Protein AF-0000000087526460 (afdb_homodimer)

Organism: NCBI:txid1859131

Nearest PDB structures (foldseek):
  5ecy-assembly1_E  TM=9.249E-01  e=1.268E-11  Shigella flexneri
  3tnd-assembly1_G  TM=9.232E-01  e=6.099E-11  Shigella flexneri
  5ecw-assembly1_A  TM=9.048E-01  e=3.996E-11  Shigella flexneri
  5ecw-assembly1_B  TM=9.073E-01  e=2.168E-10  Shigella flexneri
  6sd6-assembly1_C  TM=9.026E-01  e=2.168E-10  Shigella sonnei

Radius of gyration: 19.22 Å; Cα contacts (8 Å, |Δi|>4): 468; chains: 2; bounding box: 40×54×45 Å

Sequence (272 aa):
MTAYRYLLDTNILSDLIKNPTGLVAQKIASSDVEQACCTSLIVACELRYGTCKKGSSVLTSRVEQLLYTLPVLALEKNVAQEYGEIRTALERIGQPIGGNDLLIAAHARALRLTVVTANVREFLRVPGLAVENWLEMTAYRYLLDTNILSDLIKNPTGLVAQKIASSDVEQACCTSLIVACELRYGTCKKGSSVLTSRVEQLLYTLPVLALEKNVAQEYGEIRTALERIGQPIGGNDLLIAAHARALRLTVVTANVREFLRVPGLAVENWLE

InterPro domains:
  IPR002716 PIN domain [PF01850] (6-127)
  IPR029060 PIN-like domain superfamily [SSF88723] (4-136)
  IPR050556 Type II toxin-antitoxin system RNase [PTHR33653] (5-134)

pLDDT: mean 96.49, std 6.5, range [40.72, 98.94]

Structure (mmCIF, N/CA/C/O backbone):
data_AF-0000000087526460-model_v1
#
loop_
_entity.id
_entity.type
_entity.pdbx_description
1 polymer 'tRNA(fMet)-specific endonuclease VapC'
#
loop_
_atom_site.group_PDB
_atom_site.id
_atom_site.type_symbol
_atom_site.label_atom_id
_atom_site.label_alt_id
_atom_site.label_comp_id
_atom_site.label_asym_id
_atom_site.label_entity_id
_atom_site.label_seq_id
_atom_site.pdbx_PDB_ins_code
_atom_site.Cartn_x
_atom_site.Cartn_y
_atom_site.Cartn_z
_atom_site.occupancy
_atom_site.B_iso_or_equiv
_atom_site.auth_seq_id
_atom_site.auth_comp_id
_atom_site.auth_asym_id
_atom_site.auth_atom_id
_atom_site.pdbx_PDB_model_num
ATOM 1 N N . MET A 1 1 ? -3.014 0.934 26.906 1 40.72 1 MET A N 1
ATOM 2 C CA . MET A 1 1 ? -2.463 0.77 25.562 1 40.72 1 MET A CA 1
ATOM 3 C C . MET A 1 1 ? -3.248 1.594 24.547 1 40.72 1 MET A C 1
ATOM 5 O O . MET A 1 1 ? -4.461 1.43 24.422 1 40.72 1 MET A O 1
ATOM 9 N N . THR A 1 2 ? -2.906 2.861 24.438 1 56.56 2 THR A N 1
ATOM 10 C CA . THR A 1 2 ? -3.719 3.891 23.797 1 56.56 2 THR A CA 1
ATOM 11 C C . THR A 1 2 ? -4.148 3.453 22.391 1 56.56 2 THR A C 1
ATOM 13 O O . THR A 1 2 ? -3.342 2.914 21.641 1 56.56 2 THR A O 1
ATOM 16 N N . ALA A 1 3 ? -5.488 3.164 22.328 1 86.31 3 ALA A N 1
ATOM 17 C CA . ALA A 1 3 ? -6.18 2.703 21.125 1 86.31 3 ALA A CA 1
ATOM 18 C C . ALA A 1 3 ? -6.363 3.844 20.125 1 86.31 3 ALA A C 1
ATOM 20 O O . ALA A 1 3 ? -6.809 4.934 20.484 1 86.31 3 ALA A O 1
ATOM 21 N N . TYR A 1 4 ? -5.648 3.861 18.953 1 96.94 4 TYR A N 1
ATOM 22 C CA . TYR A 1 4 ? -5.844 4.852 17.891 1 96.94 4 TYR A CA 1
ATOM 23 C C . TYR A 1 4 ? -7.309 4.918 17.484 1 96.94 4 TYR A C 1
ATOM 25 O O . TYR A 1 4 ? -8 3.9 17.453 1 96.94 4 TYR A O 1
ATOM 33 N N . ARG A 1 5 ? -7.672 6.188 17.266 1 98.19 5 ARG A N 1
ATOM 34 C CA . ARG A 1 5 ? -9.047 6.387 16.828 1 98.19 5 ARG A CA 1
ATOM 35 C C . ARG A 1 5 ? -9.094 7.074 15.469 1 98.19 5 ARG A C 1
ATOM 37 O O . ARG A 1 5 ? -10.062 6.914 14.719 1 98.19 5 ARG A O 1
ATOM 44 N N . TYR A 1 6 ? -8.016 7.84 15.125 1 98.62 6 TYR A N 1
ATOM 45 C CA . TYR A 1 6 ? -8.023 8.688 13.945 1 98.62 6 TYR A CA 1
ATOM 46 C C . TYR A 1 6 ? -6.82 8.391 13.055 1 98.62 6 TYR A C 1
ATOM 48 O O . TYR A 1 6 ? -5.68 8.391 13.523 1 98.62 6 TYR A O 1
ATOM 56 N N . LEU A 1 7 ? -7.129 8.125 11.836 1 98.81 7 LEU A N 1
ATOM 57 C CA . LEU A 1 7 ? -6.098 8.016 10.805 1 98.81 7 LEU A CA 1
ATOM 58 C C . LEU A 1 7 ? -6.043 9.281 9.953 1 98.81 7 LEU A C 1
ATOM 60 O O . LEU A 1 7 ? -6.973 9.562 9.195 1 98.81 7 LEU A O 1
ATOM 64 N N . LEU A 1 8 ? -4.965 10.023 10.102 1 98.88 8 LEU A N 1
ATOM 65 C CA . LEU A 1 8 ? -4.859 11.328 9.445 1 98.88 8 LEU A CA 1
ATOM 66 C C . LEU A 1 8 ? -4.34 11.18 8.023 1 98.88 8 LEU A C 1
ATOM 68 O O . LEU A 1 8 ? -3.273 10.594 7.801 1 98.88 8 LEU A O 1
ATOM 72 N N . ASP A 1 9 ? -5.055 11.688 7.074 1 98.81 9 ASP A N 1
ATOM 73 C CA . ASP A 1 9 ? -4.766 11.586 5.645 1 98.81 9 ASP A CA 1
ATOM 74 C C . ASP A 1 9 ? -3.744 12.641 5.219 1 98.81 9 ASP A C 1
ATOM 76 O O . ASP A 1 9 ? -3.377 13.516 6.008 1 98.81 9 ASP A O 1
ATOM 80 N N . THR A 1 10 ? -3.355 12.539 4.012 1 98.69 10 THR A N 1
ATOM 81 C CA . THR A 1 10 ? -2.252 13.344 3.494 1 98.69 10 THR A CA 1
ATOM 82 C C . THR A 1 10 ? -2.594 14.828 3.539 1 98.69 10 THR A C 1
ATOM 84 O O . THR A 1 10 ? -1.786 15.641 3.994 1 98.69 10 THR A O 1
ATOM 87 N N . ASN A 1 11 ? -3.75 15.203 3.115 1 98.25 11 ASN A N 1
ATOM 88 C CA . ASN A 1 11 ? -4.105 16.609 3.076 1 98.25 11 ASN A CA 1
ATOM 89 C C . ASN A 1 11 ? -4.18 17.219 4.48 1 98.25 11 ASN A C 1
ATOM 91 O O . ASN A 1 11 ? -3.895 18.391 4.672 1 98.25 11 ASN A O 1
ATOM 95 N N . ILE A 1 12 ? -4.547 16.469 5.477 1 98.75 12 ILE A N 1
ATOM 96 C CA . ILE A 1 12 ? -4.613 16.922 6.859 1 98.75 12 ILE A CA 1
ATOM 97 C C . ILE A 1 12 ? -3.201 17.156 7.395 1 98.75 12 ILE A C 1
ATOM 99 O O . ILE A 1 12 ? -2.92 18.188 7.992 1 98.75 12 ILE A O 1
ATOM 103 N N . LEU A 1 13 ? -2.334 16.219 7.129 1 98.69 13 LEU A N 1
ATOM 104 C CA . LEU A 1 13 ? -0.962 16.344 7.605 1 98.69 13 LEU A CA 1
ATOM 105 C C . LEU A 1 13 ? -0.232 17.469 6.859 1 98.69 13 LEU A C 1
ATOM 107 O O . LEU A 1 13 ? 0.607 18.156 7.438 1 98.69 13 LEU A O 1
ATOM 111 N N . SER A 1 14 ? -0.538 17.578 5.57 1 98.19 14 SER A N 1
ATOM 112 C CA . SER A 1 14 ? 0.017 18.688 4.809 1 98.19 14 SER A CA 1
ATOM 113 C C . SER A 1 14 ? -0.402 20.031 5.402 1 98.19 14 SER A C 1
ATOM 115 O O . SER A 1 14 ? 0.415 20.953 5.52 1 98.19 14 SER A O 1
ATOM 117 N N . ASP A 1 15 ? -1.64 20.172 5.773 1 98.19 15 ASP A N 1
ATOM 118 C CA . ASP A 1 15 ? -2.111 21.391 6.418 1 98.19 15 ASP A CA 1
ATOM 119 C C . ASP A 1 15 ? -1.407 21.625 7.754 1 98.19 15 ASP A C 1
ATOM 121 O O . ASP A 1 15 ? -1.03 22.75 8.078 1 98.19 15 ASP A O 1
ATOM 125 N N . LEU A 1 16 ? -1.235 20.594 8.539 1 97.88 16 LEU A N 1
ATOM 126 C CA . LEU A 1 16 ? -0.58 20.672 9.844 1 97.88 16 LEU A CA 1
ATOM 127 C C . LEU A 1 16 ? 0.838 21.219 9.695 1 97.88 16 LEU A C 1
ATOM 129 O O . LEU A 1 16 ? 1.272 22.047 10.5 1 97.88 16 LEU A O 1
ATOM 133 N N . ILE A 1 17 ? 1.523 20.797 8.641 1 97.31 17 ILE A N 1
ATOM 134 C CA . ILE A 1 17 ? 2.895 21.219 8.391 1 97.31 17 ILE A CA 1
ATOM 135 C C . ILE A 1 17 ? 2.906 22.703 7.992 1 97.31 17 ILE A C 1
ATOM 137 O O . ILE A 1 17 ? 3.732 23.469 8.477 1 97.31 17 ILE A O 1
ATOM 141 N N . LYS A 1 18 ? 1.991 23.078 7.148 1 96.38 18 LYS A N 1
ATOM 142 C CA . LYS A 1 18 ? 1.933 24.438 6.625 1 96.38 18 LYS A CA 1
ATOM 143 C C . LYS A 1 18 ? 1.407 25.406 7.676 1 96.38 18 LYS A C 1
ATOM 145 O O . LYS A 1 18 ? 1.786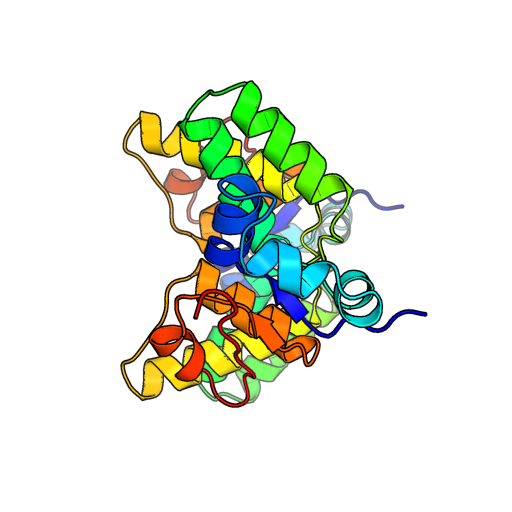 26.578 7.684 1 96.38 18 LYS A O 1
ATOM 150 N N . ASN A 1 19 ? 0.524 24.922 8.508 1 96.69 19 ASN A N 1
ATOM 151 C CA . ASN A 1 19 ? -0.139 25.734 9.523 1 96.69 19 ASN A CA 1
ATOM 152 C C . ASN A 1 19 ? -0.026 25.094 10.906 1 96.69 19 ASN A C 1
ATOM 154 O O . ASN A 1 19 ? -1.022 24.625 11.469 1 96.69 19 ASN A O 1
ATOM 158 N N . PRO A 1 20 ? 1.101 25.188 11.539 1 95.31 20 PRO A N 1
ATOM 159 C CA . PRO A 1 20 ? 1.38 24.438 12.766 1 95.31 20 PRO A CA 1
ATOM 160 C C . PRO A 1 20 ? 0.542 24.922 13.945 1 95.31 20 PRO A C 1
ATOM 162 O O . PRO A 1 20 ? 0.519 24.281 15 1 95.31 20 PRO A O 1
ATOM 165 N N . THR A 1 21 ? -0.232 26.047 13.828 1 95.31 21 THR A N 1
ATOM 166 C CA . THR A 1 21 ? -1.123 26.516 14.883 1 95.31 21 THR A CA 1
ATOM 167 C C . THR A 1 21 ? -2.559 26.625 14.375 1 95.31 21 THR A C 1
ATOM 169 O O . THR A 1 21 ? -3.406 27.25 15.008 1 95.31 21 THR A O 1
ATOM 172 N N . GLY A 1 22 ? -2.756 26.031 13.227 1 96 22 GLY A N 1
ATOM 173 C CA . GLY A 1 22 ? -4.059 26.109 12.586 1 96 22 GLY A CA 1
ATOM 174 C C . GLY A 1 22 ? -5.086 25.172 13.195 1 96 22 GLY A C 1
ATOM 175 O O . GLY A 1 22 ? -4.906 24.688 14.32 1 96 22 GLY A O 1
ATOM 176 N N . LEU A 1 23 ? -6.18 24.922 12.516 1 96.25 23 LEU A N 1
ATOM 177 C CA . LEU A 1 23 ? -7.336 24.188 13.008 1 96.25 23 LEU A CA 1
ATOM 178 C C . LEU A 1 23 ? -6.953 22.766 13.375 1 96.25 23 LEU A C 1
ATOM 180 O O . LEU A 1 23 ? -7.344 22.266 14.438 1 96.25 23 LEU A O 1
ATOM 184 N N . VAL A 1 24 ? -6.215 22.109 12.477 1 97.5 24 VAL A N 1
ATOM 185 C CA . VAL A 1 24 ? -5.809 20.719 12.727 1 97.5 24 VAL A CA 1
ATOM 186 C C . VAL A 1 24 ? -4.965 20.656 14 1 97.5 24 VAL A C 1
ATOM 188 O O . VAL A 1 24 ? -5.172 19.781 14.844 1 97.5 24 VAL A O 1
ATOM 191 N N . ALA A 1 25 ? -4.012 21.594 14.078 1 96 25 ALA A N 1
ATOM 192 C CA . ALA A 1 25 ? -3.148 21.641 15.258 1 96 25 ALA A CA 1
ATOM 193 C C . ALA A 1 25 ? -3.967 21.828 16.531 1 96 25 ALA A C 1
ATOM 195 O O . ALA A 1 25 ? -3.699 21.203 17.547 1 96 25 ALA A O 1
ATOM 196 N N . GLN A 1 26 ? -4.922 22.656 16.469 1 95.38 26 GLN A N 1
ATOM 197 C CA . GLN A 1 26 ? -5.785 22.922 17.625 1 95.38 26 GLN A CA 1
ATOM 198 C C . GLN A 1 26 ? -6.594 21.703 18 1 95.38 26 GLN A C 1
ATOM 200 O O . GLN A 1 26 ? -6.773 21.406 19.188 1 95.38 26 GLN A O 1
ATOM 205 N N . LYS A 1 27 ? -7.07 20.984 17 1 95.56 27 LYS A N 1
ATOM 206 C CA . LYS A 1 27 ? -7.824 19.766 17.25 1 95.56 27 LYS A CA 1
ATOM 207 C C . LYS A 1 27 ? -6.953 18.703 17.922 1 95.56 27 LYS A C 1
ATOM 209 O O . LYS A 1 27 ? -7.383 18.062 18.891 1 95.56 27 LYS A O 1
ATOM 214 N N . ILE A 1 28 ? -5.777 18.547 17.516 1 95.12 28 ILE A N 1
ATOM 215 C CA . ILE A 1 28 ? -4.859 17.531 18 1 95.12 28 ILE A CA 1
ATOM 216 C C . ILE A 1 28 ? -4.398 17.891 19.406 1 95.12 28 ILE A C 1
ATOM 218 O O . ILE A 1 28 ? -4.152 17 20.234 1 95.12 28 ILE A O 1
ATOM 222 N N . ALA A 1 29 ? -4.336 19.203 19.703 1 90.31 29 ALA A N 1
ATOM 223 C CA . ALA A 1 29 ? -3.779 19.703 20.969 1 90.31 29 ALA A CA 1
ATOM 224 C C . ALA A 1 29 ? -4.602 19.234 22.156 1 90.31 29 ALA A C 1
ATOM 226 O O . ALA A 1 29 ? -4.117 19.219 23.297 1 90.31 29 ALA A O 1
ATOM 227 N N . SER A 1 30 ? -5.758 18.797 21.797 1 86.69 30 SER A N 1
ATOM 228 C CA . SER A 1 30 ? -6.484 18.203 22.922 1 86.69 30 SER A CA 1
ATOM 229 C C . SER A 1 30 ? -5.883 16.859 23.312 1 86.69 30 SER A C 1
ATOM 231 O O . SER A 1 30 ? -5.566 16.047 22.453 1 86.69 30 SER A O 1
ATOM 233 N N . SER A 1 31 ? -5.633 16.688 24.531 1 77.25 31 SER A N 1
ATOM 234 C CA . SER A 1 31 ? -4.844 15.578 25.047 1 77.25 31 SER A CA 1
ATOM 235 C C . SER A 1 31 ? -5.395 14.242 24.562 1 77.25 31 SER A C 1
ATOM 237 O O . SER A 1 31 ? -4.641 13.375 24.125 1 77.25 31 SER A O 1
ATOM 239 N N . ASP A 1 32 ? -6.617 14.07 24.625 1 87.62 32 ASP A N 1
ATOM 240 C CA . ASP A 1 32 ? -7.184 12.766 24.297 1 87.62 32 ASP A CA 1
ATOM 241 C C . ASP A 1 32 ? -7.125 12.516 22.797 1 87.62 32 ASP A C 1
ATOM 243 O O . ASP A 1 32 ? -7.004 11.367 22.359 1 87.62 32 ASP A O 1
ATOM 247 N N . VAL A 1 33 ? -7.02 13.602 22.062 1 92.5 33 VAL A N 1
ATOM 248 C CA . VAL A 1 33 ? -7.039 13.453 20.609 1 92.5 33 VAL A CA 1
ATOM 249 C C . VAL A 1 33 ? -5.629 13.148 20.094 1 92.5 33 VAL A C 1
ATOM 251 O O . VAL A 1 33 ? -5.445 12.273 19.25 1 92.5 33 VAL A O 1
ATOM 2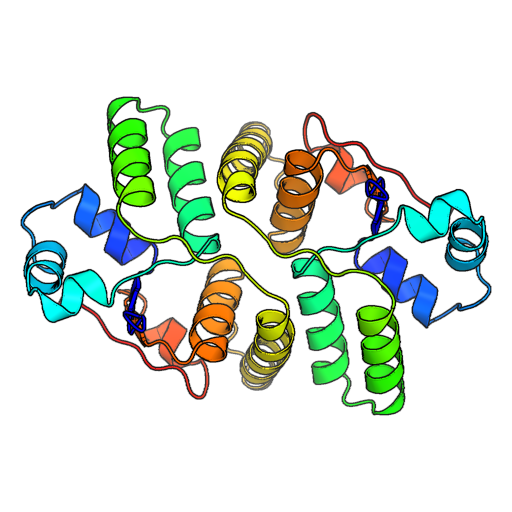54 N N . GLU A 1 34 ? -4.707 13.812 20.656 1 91.44 34 GLU A N 1
ATOM 255 C CA . GLU A 1 34 ? -3.32 13.633 20.25 1 91.44 34 GLU A CA 1
ATOM 256 C C . GLU A 1 34 ? -2.891 12.18 20.375 1 91.44 34 GLU A C 1
ATOM 258 O O . GLU A 1 34 ? -2.273 11.625 19.453 1 91.44 34 GLU A O 1
ATOM 263 N N . GLN A 1 35 ? -3.266 11.594 21.438 1 94.19 35 GLN A N 1
ATOM 264 C CA . GLN A 1 35 ? -2.842 10.227 21.734 1 94.19 35 GLN A CA 1
ATOM 265 C C . GLN A 1 35 ? -3.617 9.227 20.891 1 94.19 35 GLN A C 1
ATOM 267 O O . GLN A 1 35 ? -3.229 8.055 20.781 1 94.19 35 GLN A O 1
ATOM 272 N N . ALA A 1 36 ? -4.668 9.68 20.297 1 97.19 36 ALA A N 1
ATOM 273 C CA . ALA A 1 36 ? -5.539 8.797 19.531 1 97.19 36 ALA A CA 1
ATOM 274 C C . ALA A 1 36 ? -5.25 8.898 18.031 1 97.19 36 ALA A C 1
ATOM 276 O O . ALA A 1 36 ? -5.887 8.227 17.219 1 97.19 36 ALA A O 1
ATOM 277 N N . CYS A 1 37 ? -4.246 9.727 17.656 1 98.06 37 CYS A N 1
ATOM 278 C CA . CYS A 1 37 ? -3.967 9.984 16.25 1 98.06 37 CYS A CA 1
ATOM 279 C C . CYS A 1 37 ? -2.855 9.078 15.734 1 98.06 37 CYS A C 1
ATOM 281 O O . CYS A 1 37 ? -1.885 8.812 16.453 1 98.06 37 CYS A O 1
ATOM 283 N N . CYS A 1 38 ? -3.02 8.625 14.555 1 98.56 38 CYS A N 1
ATOM 284 C CA . CYS A 1 38 ? -2.008 7.914 13.773 1 98.56 38 CYS A CA 1
ATOM 285 C C . CYS A 1 38 ? -2.137 8.234 12.289 1 98.56 38 CYS A C 1
ATOM 287 O O . CYS A 1 38 ? -2.977 9.047 11.898 1 98.56 38 CYS A O 1
ATOM 289 N N . THR A 1 39 ? -1.233 7.754 11.57 1 98.69 39 THR A N 1
ATOM 290 C CA . THR A 1 39 ? -1.349 7.844 10.125 1 98.69 39 THR A CA 1
ATOM 291 C C . THR A 1 39 ? -0.953 6.523 9.469 1 98.69 39 THR A C 1
ATOM 293 O O . THR A 1 39 ? -0.541 5.582 10.148 1 98.69 39 THR A O 1
ATOM 296 N N . SER A 1 40 ? -1.215 6.473 8.172 1 98.88 40 SER A N 1
ATOM 297 C CA . SER A 1 40 ? -0.97 5.266 7.383 1 98.88 40 SER A CA 1
ATOM 298 C C . SER A 1 40 ? 0.412 5.297 6.742 1 98.88 40 SER A C 1
ATOM 300 O O . SER A 1 40 ? 0.884 6.355 6.32 1 98.88 40 SER A O 1
ATOM 302 N N . LEU A 1 41 ? 1.008 4.168 6.586 1 98.88 41 LEU A N 1
ATOM 303 C CA . LEU A 1 41 ? 2.236 4.07 5.805 1 98.88 41 LEU A CA 1
ATOM 304 C C . LEU A 1 41 ? 2.051 4.68 4.422 1 98.88 41 LEU A C 1
ATOM 306 O O . LEU A 1 41 ? 2.98 5.277 3.871 1 98.88 41 LEU A O 1
ATOM 310 N N . ILE A 1 42 ? 0.872 4.594 3.84 1 98.94 42 ILE A N 1
ATOM 311 C CA . ILE A 1 42 ? 0.587 5.141 2.518 1 98.94 42 ILE A CA 1
ATOM 312 C C . ILE A 1 42 ? 0.704 6.66 2.553 1 98.94 42 ILE A C 1
ATOM 314 O O . ILE A 1 42 ? 1.219 7.273 1.612 1 98.94 42 ILE A O 1
ATOM 318 N N . VAL A 1 43 ? 0.256 7.227 3.617 1 98.88 43 VAL A N 1
ATOM 319 C CA . VAL A 1 43 ? 0.36 8.672 3.775 1 98.88 43 VAL A CA 1
ATOM 320 C C . VAL A 1 43 ? 1.827 9.078 3.908 1 98.88 43 VAL A C 1
ATOM 322 O O . VAL A 1 43 ? 2.266 10.055 3.303 1 98.88 43 VAL A O 1
ATOM 325 N N . ALA A 1 44 ? 2.602 8.32 4.66 1 98.88 44 ALA A N 1
ATOM 326 C CA . ALA A 1 44 ? 4.039 8.57 4.754 1 98.88 44 ALA A CA 1
ATOM 327 C C . ALA A 1 44 ? 4.699 8.5 3.381 1 98.88 44 ALA A C 1
ATOM 329 O O . ALA A 1 44 ? 5.566 9.312 3.061 1 98.88 44 ALA A O 1
ATOM 330 N N . CYS A 1 45 ? 4.305 7.539 2.566 1 98.88 45 CYS A N 1
ATOM 331 C CA . CYS A 1 45 ? 4.797 7.414 1.199 1 98.88 45 CYS A CA 1
ATOM 332 C C . CYS A 1 45 ? 4.543 8.695 0.407 1 98.88 45 CYS A C 1
ATOM 334 O O . CYS A 1 45 ? 5.449 9.211 -0.247 1 98.88 45 CYS A O 1
ATOM 336 N N . GLU A 1 46 ? 3.373 9.188 0.512 1 98.75 46 GLU A N 1
ATOM 337 C CA . GLU A 1 46 ? 2.988 10.383 -0.234 1 98.75 46 GLU A CA 1
ATOM 338 C C . GLU A 1 46 ? 3.785 11.602 0.225 1 98.75 46 GLU A C 1
ATOM 340 O O . GLU A 1 46 ? 4.234 12.398 -0.598 1 98.75 46 GLU A O 1
ATOM 345 N N . LEU A 1 47 ? 3.92 11.758 1.496 1 98.56 47 LEU A N 1
ATOM 346 C CA . LEU A 1 47 ? 4.648 12.898 2.043 1 98.56 47 LEU A CA 1
ATOM 347 C C . LEU A 1 47 ? 6.121 12.844 1.648 1 98.56 47 LEU A C 1
ATOM 349 O O . LEU A 1 47 ? 6.707 13.859 1.275 1 98.56 47 LEU A O 1
ATOM 353 N N . ARG A 1 48 ? 6.707 11.641 1.69 1 97.94 48 ARG A N 1
ATOM 354 C CA . ARG A 1 48 ? 8.109 11.508 1.32 1 97.94 48 ARG A CA 1
ATOM 355 C C . ARG A 1 48 ? 8.305 11.727 -0.176 1 97.94 48 ARG A C 1
ATOM 357 O O . ARG A 1 48 ? 9.297 12.328 -0.596 1 97.94 48 ARG A O 1
ATOM 364 N N . TYR A 1 49 ? 7.398 11.289 -0.949 1 98.5 49 TYR A N 1
ATOM 365 C CA . TYR A 1 49 ? 7.422 11.633 -2.365 1 98.5 49 TYR A CA 1
ATOM 366 C C . TYR A 1 49 ? 7.418 13.148 -2.562 1 98.5 49 TYR A C 1
ATOM 368 O O . TYR A 1 49 ? 8.195 13.68 -3.355 1 98.5 49 TYR A O 1
ATOM 376 N N . GLY A 1 50 ? 6.516 13.828 -1.872 1 97.75 50 GLY A N 1
ATOM 377 C CA . GLY A 1 50 ? 6.445 15.281 -1.963 1 97.75 50 GLY A CA 1
ATOM 378 C C . GLY A 1 50 ? 7.766 15.961 -1.662 1 97.75 50 GLY A C 1
ATOM 379 O O . GLY A 1 50 ? 8.156 16.906 -2.359 1 97.75 50 GLY A O 1
ATOM 380 N N . THR A 1 51 ? 8.406 15.5 -0.63 1 97.56 51 THR A N 1
ATOM 381 C CA . THR A 1 51 ? 9.664 16.125 -0.246 1 97.56 51 THR A CA 1
ATOM 382 C C . THR A 1 51 ? 10.75 15.828 -1.278 1 97.56 51 THR A C 1
ATOM 384 O O . THR A 1 51 ? 11.547 16.703 -1.619 1 97.56 51 THR A O 1
ATOM 387 N N . CYS A 1 52 ? 10.781 14.578 -1.793 1 96.88 52 CYS A N 1
ATOM 388 C CA . CYS A 1 52 ? 11.75 14.219 -2.824 1 96.88 52 CYS A CA 1
ATOM 389 C C . CYS A 1 52 ? 11.562 15.078 -4.07 1 96.88 52 CYS A C 1
ATOM 391 O O . CYS A 1 52 ? 12.539 15.578 -4.641 1 96.88 52 CYS A O 1
ATOM 393 N N . LYS A 1 53 ? 10.367 15.273 -4.41 1 96.31 53 LYS A N 1
ATOM 394 C CA . LYS A 1 53 ? 10.031 16.016 -5.621 1 96.31 53 LYS A CA 1
ATOM 395 C C . LYS A 1 53 ? 10.414 17.484 -5.484 1 96.31 53 LYS A C 1
ATOM 397 O O . LYS A 1 53 ? 10.961 18.078 -6.418 1 96.31 53 LYS A O 1
ATOM 402 N N . LYS A 1 54 ? 10.18 18.078 -4.34 1 96.44 54 LYS A N 1
ATOM 403 C CA . LYS A 1 54 ? 10.422 19.5 -4.105 1 96.44 54 LYS A CA 1
ATOM 404 C C . LYS A 1 54 ? 11.898 19.766 -3.859 1 96.44 54 LYS A C 1
ATOM 406 O O . LYS A 1 54 ? 12.406 20.844 -4.207 1 96.44 54 LYS A O 1
ATOM 411 N N . GLY A 1 55 ? 12.594 18.891 -3.219 1 95.31 55 GLY A N 1
ATOM 412 C CA . GLY A 1 55 ? 14.016 19.047 -2.943 1 95.31 55 GLY A CA 1
ATOM 413 C C . GLY A 1 55 ? 14.312 20.078 -1.875 1 95.31 55 GLY A C 1
ATOM 414 O O . GLY A 1 55 ? 15.398 20.656 -1.844 1 95.31 55 GLY A O 1
ATOM 415 N N . SER A 1 56 ? 13.336 20.391 -1.025 1 95.81 56 SER A N 1
ATOM 416 C CA . SER A 1 56 ? 13.492 21.359 0.055 1 95.81 56 SER A CA 1
ATOM 417 C C . SER A 1 56 ? 13.945 20.688 1.343 1 95.81 56 SER A C 1
ATOM 419 O O . SER A 1 56 ? 13.227 19.859 1.902 1 95.81 56 SER A O 1
ATOM 421 N N . SER A 1 57 ? 15.078 21.078 1.805 1 97 57 SER A N 1
ATOM 422 C CA . SER A 1 57 ? 15.609 20.531 3.047 1 97 57 SER A CA 1
ATOM 423 C C . SER A 1 57 ? 14.719 20.891 4.234 1 97 57 SER A C 1
ATOM 425 O O . SER A 1 57 ? 14.555 20.094 5.16 1 97 57 SER A O 1
ATOM 427 N N . VAL A 1 58 ? 14.227 22.078 4.199 1 96.94 58 VAL A N 1
ATOM 428 C CA . VAL A 1 58 ? 13.367 22.547 5.281 1 96.94 58 VAL A CA 1
ATOM 429 C C . VAL A 1 58 ? 12.086 21.719 5.328 1 96.94 58 VAL A C 1
ATOM 431 O O . VAL A 1 58 ? 11.695 21.219 6.387 1 96.94 58 VAL A O 1
ATOM 434 N N . LEU A 1 59 ? 11.469 21.547 4.195 1 97.06 59 LEU A N 1
ATOM 435 C CA . LEU A 1 59 ? 10.258 20.734 4.125 1 97.06 59 LEU A CA 1
ATOM 436 C C . LEU A 1 59 ? 10.539 19.297 4.531 1 97.06 59 LEU A C 1
ATOM 438 O O . LEU A 1 59 ? 9.758 18.688 5.254 1 97.06 59 LEU A O 1
ATOM 442 N N . THR A 1 60 ? 11.648 18.766 4.043 1 97.69 60 THR A N 1
ATOM 443 C CA . THR A 1 60 ? 12.047 17.406 4.383 1 97.69 60 THR A CA 1
ATOM 444 C C . THR A 1 60 ? 12.18 17.25 5.895 1 97.69 60 THR A C 1
ATOM 446 O O . THR A 1 60 ? 11.688 16.266 6.465 1 97.69 60 THR A O 1
ATOM 449 N N . SER A 1 61 ? 12.789 18.172 6.5 1 98 61 SER A N 1
ATOM 450 C CA . SER A 1 61 ? 12.977 18.125 7.945 1 98 61 SER A CA 1
ATOM 451 C C . SER A 1 61 ? 11.641 18.172 8.68 1 98 61 SER A C 1
ATOM 453 O O . SER A 1 61 ? 11.445 17.453 9.664 1 98 61 SER A O 1
ATOM 455 N N . ARG A 1 62 ? 10.773 18.969 8.281 1 97.69 62 ARG A N 1
ATOM 456 C CA . ARG A 1 62 ? 9.453 19.094 8.898 1 97.69 62 ARG A CA 1
ATOM 457 C C . ARG A 1 62 ? 8.664 17.797 8.758 1 97.69 62 ARG A C 1
ATOM 459 O O . ARG A 1 62 ? 8.023 17.344 9.703 1 97.69 62 ARG A O 1
ATOM 466 N N . VAL A 1 63 ? 8.742 17.234 7.598 1 98.06 63 VAL A N 1
ATOM 467 C CA . VAL A 1 63 ? 8.031 15.984 7.336 1 98.06 63 VAL A CA 1
ATOM 468 C C . VAL A 1 63 ? 8.625 14.867 8.195 1 98.06 63 VAL A C 1
ATOM 470 O O . VAL A 1 63 ? 7.887 14.102 8.812 1 98.06 63 VAL A O 1
ATOM 473 N N . GLU A 1 64 ? 9.906 14.766 8.219 1 97.5 64 GLU A N 1
ATOM 474 C CA . GLU A 1 64 ? 10.562 13.727 9.016 1 97.5 64 GLU A CA 1
ATOM 475 C C . GLU A 1 64 ? 10.227 13.867 10.492 1 97.5 64 GLU A C 1
ATOM 477 O O . GLU A 1 64 ? 10.016 12.875 11.188 1 97.5 64 GLU A O 1
ATOM 482 N N . GLN A 1 65 ? 10.227 15.078 10.977 1 97.44 65 GLN A N 1
ATOM 483 C CA . GLN A 1 65 ? 9.867 15.32 12.375 1 97.44 65 GLN A CA 1
ATOM 484 C C . GLN A 1 65 ? 8.43 14.898 12.656 1 97.44 65 GLN A C 1
ATOM 486 O O . GLN A 1 65 ? 8.148 14.281 13.688 1 97.44 65 GLN A O 1
ATOM 491 N N . LEU A 1 66 ? 7.57 15.258 11.773 1 97.56 66 LEU A N 1
ATOM 492 C CA . LEU A 1 66 ? 6.168 14.883 11.914 1 97.56 66 LEU A CA 1
ATOM 493 C C . LEU A 1 66 ? 6.012 13.367 11.945 1 97.56 66 LEU A C 1
ATOM 495 O O . LEU A 1 66 ? 5.328 12.828 12.82 1 97.56 66 LEU A O 1
ATOM 499 N N . LEU A 1 67 ? 6.684 12.641 11.039 1 97.5 67 LEU A N 1
ATOM 500 C CA . LEU A 1 67 ? 6.539 11.195 10.914 1 97.5 67 LEU A CA 1
ATOM 501 C C . LEU A 1 67 ? 7.258 10.477 12.055 1 97.5 67 LEU A C 1
ATOM 503 O O . LEU A 1 67 ? 7.016 9.289 12.297 1 97.5 67 LEU A O 1
ATOM 507 N N . TYR A 1 68 ? 8.133 11.188 12.688 1 96.62 68 TYR A N 1
ATOM 508 C CA . TYR A 1 68 ? 8.789 10.648 13.875 1 96.62 68 TYR A CA 1
ATOM 509 C C . TYR A 1 68 ? 7.871 10.734 15.086 1 96.62 68 TYR A C 1
ATOM 511 O O . TYR A 1 68 ? 7.879 9.844 15.945 1 96.62 68 TYR A O 1
ATOM 519 N N . THR A 1 69 ? 7.027 11.734 15.18 1 95.44 69 THR A N 1
ATOM 520 C CA . THR A 1 69 ? 6.199 12 16.344 1 95.44 69 THR A CA 1
ATOM 521 C C . THR A 1 69 ? 4.84 11.32 16.219 1 95.44 69 THR A C 1
ATOM 523 O O . THR A 1 69 ? 4.281 10.828 17.203 1 95.44 69 THR A O 1
ATOM 526 N N . LEU A 1 70 ? 4.32 11.266 15.07 1 97.12 70 LEU A N 1
ATOM 527 C CA . LEU A 1 70 ? 3.033 10.641 14.781 1 97.12 70 LEU A CA 1
ATOM 528 C C . LEU A 1 70 ? 3.213 9.172 14.406 1 97.12 70 LEU A C 1
ATOM 530 O O . LEU A 1 70 ? 3.973 8.852 13.484 1 97.12 70 LEU A O 1
ATOM 534 N N . PRO A 1 71 ? 2.57 8.266 15.148 1 97.81 71 PRO A N 1
ATOM 535 C CA . PRO A 1 71 ? 2.713 6.852 14.781 1 97.81 71 PRO A CA 1
ATOM 536 C C . PRO A 1 71 ? 2.311 6.57 13.336 1 97.81 71 PRO A C 1
ATOM 538 O O . PRO A 1 71 ? 1.201 6.918 12.922 1 97.81 71 PRO A O 1
ATOM 541 N N . VAL A 1 72 ? 3.197 5.988 12.562 1 98.5 72 VAL A N 1
ATOM 542 C CA . VAL A 1 72 ? 2.941 5.488 11.211 1 98.5 72 VAL A CA 1
ATOM 543 C C . VAL A 1 72 ? 2.648 3.992 11.266 1 98.5 72 VAL A C 1
ATOM 545 O O . VAL A 1 72 ? 3.527 3.191 11.594 1 98.5 72 VAL A O 1
ATOM 548 N N . LEU A 1 73 ? 1.438 3.623 10.898 1 98.38 73 LEU A N 1
ATOM 549 C CA . LEU A 1 73 ? 1.046 2.225 11.031 1 98.38 73 LEU A CA 1
ATOM 550 C C . LEU A 1 73 ? 1.39 1.44 9.766 1 98.38 73 LEU A C 1
ATOM 552 O O . LEU A 1 73 ? 1.146 1.911 8.656 1 98.38 73 LEU A O 1
ATOM 556 N N . ALA A 1 74 ? 1.97 0.26 9.953 1 98.62 74 ALA A N 1
ATOM 557 C CA . ALA A 1 74 ? 2.252 -0.665 8.859 1 98.62 74 ALA A CA 1
ATOM 558 C C . ALA A 1 74 ? 0.962 -1.229 8.273 1 98.62 74 ALA A C 1
ATOM 560 O O . ALA A 1 74 ? -0.046 -1.351 8.977 1 98.62 74 ALA A O 1
ATOM 561 N N . LEU A 1 75 ? 0.986 -1.518 6.977 1 98.44 75 LEU A N 1
ATOM 562 C CA . LEU A 1 75 ? -0.125 -2.262 6.391 1 98.44 75 LEU A CA 1
ATOM 563 C C . LEU A 1 75 ? 0.037 -3.758 6.629 1 98.44 75 LEU A C 1
ATOM 565 O O . LEU A 1 75 ? 0.917 -4.395 6.043 1 98.44 75 LEU A O 1
ATOM 569 N N . GLU A 1 76 ? -0.875 -4.293 7.387 1 97.75 76 GLU A N 1
ATOM 570 C CA . GLU A 1 76 ? -0.812 -5.707 7.746 1 97.75 76 GLU A CA 1
ATOM 571 C C . GLU A 1 76 ? -1.804 -6.527 6.93 1 97.75 76 GLU A C 1
ATOM 573 O O . GLU A 1 76 ? -2.607 -5.973 6.18 1 97.75 76 GLU A O 1
ATOM 578 N N . LYS A 1 77 ? -1.754 -7.812 7.129 1 93.25 77 LYS A N 1
ATOM 579 C CA . LYS A 1 77 ? -2.416 -8.781 6.258 1 93.25 77 LYS A CA 1
ATOM 580 C C . LYS A 1 77 ? -3.922 -8.531 6.207 1 93.25 77 LYS A C 1
ATOM 582 O O . LYS A 1 77 ? -4.559 -8.758 5.176 1 93.25 77 LYS A O 1
ATOM 587 N N . ASN A 1 78 ? -4.496 -8.047 7.285 1 95.25 78 ASN A N 1
ATOM 588 C CA . ASN A 1 78 ? -5.941 -7.871 7.352 1 95.25 78 ASN A CA 1
ATOM 589 C C . ASN A 1 78 ? -6.414 -6.758 6.426 1 95.25 78 ASN A C 1
ATOM 591 O O . ASN A 1 78 ? -7.605 -6.66 6.121 1 95.25 78 ASN A O 1
ATOM 595 N N . VAL A 1 79 ? -5.551 -5.953 5.934 1 98.5 79 VAL A N 1
ATOM 596 C CA . VAL A 1 79 ? -5.879 -4.852 5.035 1 98.5 79 VAL A CA 1
ATOM 597 C C . VAL A 1 79 ? -6.285 -5.398 3.67 1 98.5 79 VAL A C 1
ATOM 599 O O . VAL A 1 79 ? -7.117 -4.809 2.979 1 98.5 79 VAL A O 1
ATOM 602 N N . ALA A 1 80 ? -5.746 -6.512 3.295 1 98.56 80 ALA A N 1
ATOM 603 C CA . ALA A 1 80 ? -5.945 -7.059 1.957 1 98.56 80 ALA A CA 1
ATOM 604 C C . ALA A 1 80 ? -7.414 -7.41 1.723 1 98.56 80 ALA A C 1
ATOM 606 O O . ALA A 1 80 ? -7.949 -7.172 0.639 1 98.56 80 ALA A O 1
ATOM 607 N N . GLN A 1 81 ? -8.039 -7.984 2.727 1 97 81 GLN A N 1
ATOM 608 C CA . GLN A 1 81 ? -9.453 -8.32 2.596 1 97 81 GLN A CA 1
ATOM 609 C C . GLN A 1 81 ? -10.297 -7.059 2.416 1 97 81 GLN A C 1
ATOM 611 O O . GLN A 1 81 ? -11.164 -7.008 1.542 1 97 81 GLN A O 1
ATOM 616 N N . GLU A 1 82 ? -10.055 -6.082 3.256 1 98.62 82 GLU A N 1
ATOM 617 C CA . GLU A 1 82 ? -10.773 -4.816 3.139 1 98.62 82 GLU A CA 1
ATOM 618 C C . GLU A 1 82 ? -10.562 -4.188 1.762 1 98.62 82 GLU A C 1
ATOM 620 O O . GLU A 1 82 ? -11.516 -3.699 1.146 1 98.62 82 GLU A O 1
ATOM 625 N N . TYR A 1 83 ? -9.375 -4.242 1.295 1 98.88 83 TYR A N 1
ATOM 626 C CA . TYR A 1 83 ? -9.031 -3.703 -0.015 1 98.88 83 TYR A CA 1
ATOM 627 C C . TYR A 1 83 ? -9.891 -4.332 -1.106 1 98.88 83 TYR A C 1
ATOM 629 O O . TYR A 1 83 ? -10.5 -3.623 -1.91 1 98.88 83 TYR A O 1
ATOM 637 N N . GLY A 1 84 ? -9.938 -5.645 -1.158 1 98.5 84 GLY A N 1
ATOM 638 C CA . GLY A 1 84 ? -10.719 -6.344 -2.166 1 98.5 84 GLY A CA 1
ATOM 639 C C . GLY A 1 84 ? -12.195 -6.004 -2.121 1 98.5 84 GLY A C 1
ATOM 640 O O . GLY A 1 84 ? -12.812 -5.766 -3.16 1 98.5 84 GLY A O 1
ATOM 641 N N . GLU A 1 85 ? -12.711 -5.941 -0.925 1 98.19 85 GLU A N 1
ATOM 642 C CA . GLU A 1 85 ? -14.133 -5.664 -0.739 1 98.19 85 GLU A CA 1
ATOM 643 C C . GLU A 1 85 ? -14.477 -4.242 -1.161 1 98.19 85 GLU A C 1
ATOM 645 O O . GLU A 1 85 ? -15.453 -4.02 -1.883 1 98.19 85 GLU A O 1
ATOM 650 N N . ILE A 1 86 ? -13.695 -3.32 -0.734 1 98.75 86 ILE A N 1
ATOM 651 C CA . ILE A 1 86 ? -13.953 -1.911 -1.013 1 98.75 86 ILE A CA 1
ATOM 652 C C . ILE A 1 86 ? -13.844 -1.651 -2.514 1 98.75 86 ILE A C 1
ATOM 654 O O . ILE A 1 86 ? -14.719 -1.021 -3.109 1 98.75 86 ILE A O 1
ATOM 658 N N . ARG A 1 87 ? -12.742 -2.123 -3.109 1 98.69 87 ARG A N 1
ATOM 659 C CA . ARG A 1 87 ? -12.539 -1.885 -4.535 1 98.69 87 ARG A CA 1
ATOM 660 C C . ARG A 1 87 ? -13.68 -2.477 -5.355 1 98.69 87 ARG A C 1
ATOM 662 O O . ARG A 1 87 ? -14.195 -1.826 -6.266 1 98.69 87 ARG A O 1
ATOM 669 N N . THR A 1 88 ? -14.07 -3.686 -5.035 1 98.44 88 THR A N 1
ATOM 670 C CA . THR A 1 88 ? -15.156 -4.352 -5.746 1 98.44 88 THR A CA 1
ATOM 671 C C . THR A 1 88 ? -16.453 -3.568 -5.594 1 98.44 88 THR A C 1
ATOM 673 O O . THR A 1 88 ? -17.172 -3.352 -6.57 1 98.44 88 THR A O 1
ATOM 676 N N . ALA A 1 89 ? -16.781 -3.119 -4.398 1 98.19 89 ALA A N 1
ATOM 677 C CA . ALA A 1 89 ? -18.016 -2.371 -4.133 1 98.19 89 ALA A CA 1
ATOM 678 C C . ALA A 1 89 ? -18.047 -1.068 -4.926 1 98.19 89 ALA A C 1
ATOM 680 O O . ALA A 1 89 ? -19.062 -0.723 -5.523 1 98.19 89 ALA A O 1
ATOM 681 N N . LEU A 1 90 ? -16.922 -0.367 -4.938 1 98.56 90 LEU A N 1
ATOM 682 C CA . LEU A 1 90 ? -16.859 0.919 -5.621 1 98.56 90 LEU A CA 1
ATOM 683 C C . LEU A 1 90 ? -16.938 0.737 -7.133 1 98.56 90 LEU A C 1
ATOM 685 O O . LEU A 1 90 ? -17.594 1.523 -7.82 1 98.56 90 LEU A O 1
ATOM 689 N N . GLU A 1 91 ? -16.297 -0.247 -7.672 1 97.81 91 GLU A N 1
ATOM 690 C CA . GLU A 1 91 ? -16.344 -0.53 -9.102 1 97.81 91 GLU A CA 1
ATOM 691 C C . GLU A 1 91 ? -17.766 -0.895 -9.547 1 97.81 91 GLU A C 1
ATOM 693 O O . GLU A 1 91 ? -18.203 -0.504 -10.625 1 97.81 91 GLU A O 1
ATOM 698 N N . ARG A 1 92 ? -18.422 -1.669 -8.719 1 96.62 92 ARG A N 1
ATOM 699 C CA . ARG A 1 92 ? -19.781 -2.119 -9.039 1 96.62 92 ARG A CA 1
ATOM 700 C C . ARG A 1 92 ? -20.703 -0.934 -9.266 1 96.62 92 ARG A C 1
ATOM 702 O O . ARG A 1 92 ? -21.578 -0.982 -10.133 1 96.62 92 ARG A O 1
ATOM 709 N N . ILE A 1 93 ? -20.484 0.142 -8.586 1 96.75 93 ILE A N 1
ATOM 710 C CA . ILE A 1 93 ? -21.375 1.282 -8.695 1 96.75 93 ILE A CA 1
ATOM 711 C C . ILE A 1 93 ? -20.75 2.35 -9.594 1 96.75 93 ILE A C 1
ATOM 713 O O . ILE A 1 93 ? -21.266 3.469 -9.688 1 96.75 93 ILE A O 1
ATOM 717 N N . GLY A 1 94 ? -19.547 2.121 -10.164 1 98 94 GLY A N 1
ATOM 718 C CA . GLY A 1 94 ? -18.906 3 -11.125 1 98 94 GLY A CA 1
ATOM 719 C C . GLY A 1 94 ? -18.297 4.238 -10.492 1 98 94 GLY A C 1
ATOM 720 O O . GLY A 1 94 ? -18.219 5.293 -11.125 1 98 94 GLY A O 1
ATOM 721 N N . GLN A 1 95 ? -17.922 4.203 -9.211 1 97.88 95 GLN A N 1
ATOM 722 C CA . GLN A 1 95 ? -17.375 5.348 -8.492 1 97.88 95 GLN A CA 1
ATOM 723 C C . GLN A 1 95 ? -16.047 4.992 -7.812 1 97.88 95 GLN A C 1
ATOM 725 O O . GLN A 1 95 ? -15.93 5.098 -6.59 1 97.88 95 GLN A O 1
ATOM 730 N N . PRO A 1 96 ? -15.078 4.527 -8.562 1 97.62 96 PRO A N 1
ATOM 731 C CA . PRO A 1 96 ? -13.781 4.223 -7.965 1 97.62 96 PRO A CA 1
ATOM 732 C C . PRO A 1 96 ? -13.117 5.449 -7.34 1 97.62 96 PRO A C 1
ATOM 734 O O . PRO A 1 96 ? -13.469 6.582 -7.68 1 97.62 96 PRO A O 1
ATOM 737 N N . ILE A 1 97 ? -12.172 5.207 -6.461 1 97.88 97 ILE A N 1
ATOM 738 C CA . ILE A 1 97 ? -11.344 6.27 -5.891 1 97.88 97 ILE A CA 1
ATOM 739 C C . ILE A 1 97 ? -9.883 6.02 -6.23 1 97.88 97 ILE A C 1
ATOM 741 O O . ILE A 1 97 ? -9.539 5 -6.832 1 97.88 97 ILE A O 1
ATOM 745 N N . GLY A 1 98 ? -9 6.953 -5.926 1 97.19 98 GLY A N 1
ATOM 746 C CA . GLY A 1 98 ? -7.59 6.816 -6.242 1 97.19 98 GLY A CA 1
ATOM 747 C C . GLY A 1 98 ? -6.938 5.625 -5.566 1 97.19 98 GLY A C 1
ATOM 748 O O . GLY A 1 98 ? -7.375 5.195 -4.496 1 97.19 98 GLY A O 1
ATOM 749 N N . GLY A 1 99 ? -5.906 5.09 -6.125 1 98.31 99 GLY A N 1
ATOM 750 C CA . GLY A 1 99 ? -5.234 3.898 -5.633 1 98.31 99 GLY A CA 1
ATOM 751 C C . GLY A 1 99 ? -4.75 4.039 -4.203 1 98.31 99 GLY A C 1
ATOM 752 O O . GLY A 1 99 ? -5.016 3.174 -3.363 1 98.31 99 GLY A O 1
ATOM 753 N N . ASN A 1 100 ? -4.012 5.125 -3.994 1 98.69 100 ASN A N 1
ATOM 754 C CA . ASN A 1 100 ? -3.539 5.348 -2.633 1 98.69 100 ASN A CA 1
ATOM 755 C C . ASN A 1 100 ? -4.699 5.574 -1.668 1 98.69 100 ASN A C 1
ATOM 757 O O . ASN A 1 100 ? -4.688 5.074 -0.543 1 98.69 100 ASN A O 1
ATOM 761 N N . ASP A 1 101 ? -5.723 6.266 -2.094 1 98.75 101 ASP A N 1
ATOM 762 C CA . ASP A 1 101 ? -6.902 6.5 -1.268 1 98.75 101 ASP A CA 1
ATOM 763 C C . ASP A 1 101 ? -7.59 5.184 -0.908 1 98.75 101 ASP A C 1
ATOM 765 O O . ASP A 1 101 ? -8.078 5.016 0.214 1 98.75 101 ASP A O 1
ATOM 769 N N . LEU A 1 102 ? -7.648 4.305 -1.882 1 98.88 102 LEU A N 1
ATOM 770 C CA . LEU A 1 102 ? -8.242 2.988 -1.649 1 98.88 102 LEU A CA 1
ATOM 771 C C . LEU A 1 102 ? -7.473 2.232 -0.57 1 98.88 102 LEU A C 1
ATOM 773 O O . LEU A 1 102 ? -8.078 1.609 0.305 1 98.88 102 LEU A O 1
ATOM 777 N N . LEU A 1 103 ? -6.184 2.277 -0.562 1 98.94 103 LEU A N 1
ATOM 778 C CA . LEU A 1 103 ? -5.363 1.607 0.441 1 98.94 103 LEU A CA 1
ATOM 779 C C . LEU A 1 103 ? -5.527 2.266 1.806 1 98.94 103 LEU A C 1
ATOM 781 O O . LEU A 1 103 ? -5.582 1.579 2.828 1 98.94 103 LEU A O 1
ATOM 785 N N . ILE A 1 104 ? -5.586 3.588 1.843 1 98.94 104 ILE A N 1
ATOM 786 C CA . ILE A 1 104 ? -5.805 4.309 3.092 1 98.94 104 ILE A CA 1
ATOM 787 C C . ILE A 1 104 ? -7.156 3.922 3.68 1 98.94 104 ILE A C 1
ATOM 789 O O . ILE A 1 104 ? -7.266 3.645 4.879 1 98.94 104 ILE A O 1
ATOM 793 N N . ALA A 1 105 ? -8.172 3.875 2.842 1 98.94 105 ALA A N 1
ATOM 794 C CA . ALA A 1 105 ? -9.508 3.48 3.283 1 98.94 105 ALA A CA 1
ATOM 795 C C . ALA A 1 105 ? -9.516 2.051 3.814 1 98.94 105 ALA A C 1
ATOM 797 O O . ALA A 1 105 ? -10.094 1.775 4.867 1 98.94 105 ALA A O 1
ATOM 798 N N . ALA A 1 106 ? -8.906 1.145 3.09 1 98.88 106 ALA A N 1
ATOM 799 C CA . ALA A 1 106 ? -8.828 -0.252 3.508 1 98.88 106 ALA A CA 1
ATOM 800 C C . ALA A 1 106 ? -8.117 -0.384 4.852 1 98.88 106 ALA A C 1
ATOM 802 O O . ALA A 1 106 ? -8.539 -1.167 5.707 1 98.88 106 ALA A O 1
ATOM 803 N N . HIS A 1 107 ? -7.016 0.411 5.008 1 98.94 107 HIS A N 1
ATOM 804 C CA . HIS A 1 107 ? -6.25 0.414 6.25 1 98.94 107 HIS A CA 1
ATOM 805 C C . HIS A 1 107 ? -7.102 0.89 7.422 1 98.94 107 HIS A C 1
ATOM 807 O O . HIS A 1 107 ? -7.141 0.244 8.469 1 98.94 107 HIS A O 1
ATOM 813 N N . ALA A 1 108 ? -7.797 1.965 7.203 1 98.88 108 ALA A N 1
ATOM 814 C CA . ALA A 1 108 ? -8.641 2.535 8.25 1 98.88 108 ALA A CA 1
ATOM 815 C C . ALA A 1 108 ? -9.773 1.584 8.617 1 98.88 108 ALA A C 1
ATOM 817 O O . ALA A 1 108 ? -10.055 1.368 9.805 1 98.88 108 ALA A O 1
ATOM 818 N N . ARG A 1 109 ? -10.391 1.039 7.656 1 98.56 109 ARG A N 1
ATOM 819 C CA . ARG A 1 109 ? -11.516 0.139 7.914 1 98.56 109 ARG A CA 1
ATOM 820 C C . ARG A 1 109 ? -11.047 -1.116 8.641 1 98.56 109 ARG A C 1
ATOM 822 O O . ARG A 1 109 ? -11.727 -1.597 9.555 1 98.56 109 ARG A O 1
ATOM 829 N N . ALA A 1 110 ? -9.961 -1.679 8.273 1 98.38 110 ALA A N 1
ATOM 830 C CA . ALA A 1 110 ? -9.422 -2.877 8.906 1 98.38 110 ALA A CA 1
ATOM 831 C C . ALA A 1 110 ? -9.18 -2.643 10.398 1 98.38 110 ALA A C 1
ATOM 833 O O . ALA A 1 110 ? -9.297 -3.57 11.203 1 98.38 110 ALA A O 1
ATOM 834 N N . LEU A 1 111 ? -8.898 -1.411 10.727 1 98.25 111 LEU A N 1
ATOM 835 C CA . LEU A 1 111 ? -8.547 -1.092 12.109 1 98.25 111 LEU A CA 1
ATOM 836 C C . LEU A 1 111 ? -9.68 -0.35 12.805 1 98.25 111 LEU A C 1
ATOM 838 O O . LEU A 1 111 ? -9.539 0.065 13.961 1 98.25 111 LEU A O 1
ATOM 842 N N . ARG A 1 112 ? -10.797 -0.134 12.125 1 98.06 112 ARG A N 1
ATOM 843 C CA . ARG A 1 112 ? -11.977 0.551 12.648 1 98.06 112 ARG A CA 1
ATOM 844 C C . ARG A 1 112 ? -11.633 1.967 13.094 1 98.06 112 ARG A C 1
ATOM 846 O O . ARG A 1 112 ? -12.055 2.402 14.172 1 98.06 112 ARG A O 1
ATOM 853 N N . LEU A 1 113 ? -10.852 2.619 12.266 1 98.62 113 LEU A N 1
ATOM 854 C CA . LEU A 1 113 ? -10.461 3.998 12.539 1 98.62 113 LEU A CA 1
ATOM 855 C C . LEU A 1 113 ? -11.305 4.973 11.727 1 98.62 113 LEU A C 1
ATOM 857 O O . LEU A 1 113 ? -11.836 4.613 10.672 1 98.62 113 LEU A O 1
ATOM 861 N N . THR A 1 114 ? -11.391 6.152 12.211 1 98.75 114 THR A N 1
ATOM 862 C CA . THR A 1 114 ? -11.961 7.27 11.461 1 98.75 114 THR A CA 1
ATOM 863 C C . THR A 1 114 ? -10.898 7.934 10.594 1 98.75 114 THR A C 1
ATOM 865 O O . THR A 1 114 ? -9.852 8.359 11.094 1 98.75 114 THR A O 1
ATOM 868 N N . VAL A 1 115 ? -11.18 7.996 9.312 1 98.94 115 VAL A N 1
ATOM 869 C CA . VAL A 1 115 ? -10.281 8.734 8.438 1 98.94 115 VAL A CA 1
ATOM 870 C C . VAL A 1 115 ? -10.555 10.234 8.555 1 98.94 115 VAL A C 1
ATOM 872 O O . VAL A 1 115 ? -11.695 10.672 8.43 1 98.94 115 VAL A O 1
ATOM 875 N N . VAL A 1 116 ? -9.492 10.953 8.906 1 98.88 116 VAL A N 1
ATOM 876 C CA . VAL A 1 116 ? -9.586 12.406 8.898 1 98.88 116 VAL A CA 1
ATOM 877 C C . VAL A 1 116 ? -9.016 12.953 7.59 1 98.88 116 VAL A C 1
ATOM 879 O O . VAL A 1 116 ? -7.828 12.789 7.305 1 98.88 116 VAL A O 1
ATOM 882 N N . THR A 1 117 ? -9.828 13.594 6.789 1 98.81 117 THR A N 1
ATOM 883 C CA . THR A 1 117 ? -9.469 14 5.434 1 98.81 117 THR A CA 1
ATOM 884 C C . THR A 1 117 ? -10.305 15.203 4.996 1 98.81 117 THR A C 1
ATOM 886 O O . THR A 1 117 ? -11.414 15.414 5.492 1 98.81 117 THR A O 1
ATOM 889 N N . ALA A 1 118 ? -9.719 15.977 4.062 1 98.38 118 ALA A N 1
ATOM 890 C CA . ALA A 1 118 ? -10.484 17.031 3.406 1 98.38 118 ALA A CA 1
ATOM 891 C C . ALA A 1 118 ? -11.195 16.5 2.164 1 98.38 118 ALA A C 1
ATOM 893 O O . ALA A 1 118 ? -12.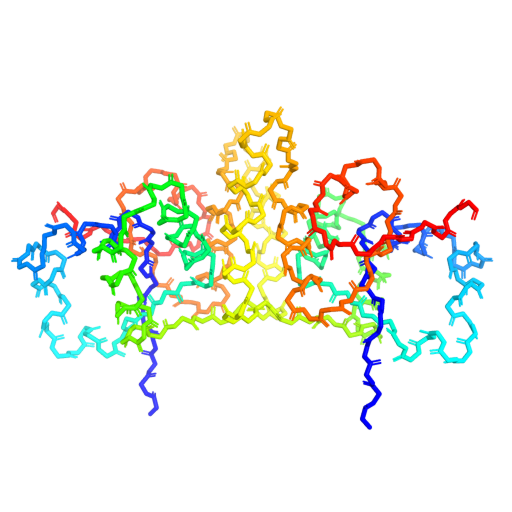078 17.156 1.615 1 98.38 118 ALA A O 1
ATOM 894 N N . ASN A 1 119 ? -10.773 15.352 1.629 1 98.06 119 ASN A N 1
ATOM 895 C CA . ASN A 1 119 ? -11.43 14.711 0.495 1 98.06 119 ASN A CA 1
ATOM 896 C C . ASN A 1 119 ? -12.633 13.883 0.939 1 98.06 119 ASN A C 1
ATOM 898 O O . ASN A 1 119 ? -12.719 12.695 0.621 1 98.06 119 ASN A O 1
ATOM 902 N N . VAL A 1 120 ? -13.562 14.461 1.564 1 98.19 120 VAL A N 1
ATOM 903 C CA . VAL A 1 120 ? -14.664 13.781 2.244 1 98.19 120 VAL A CA 1
ATOM 904 C C . VAL A 1 120 ? -15.555 13.078 1.22 1 98.19 120 VAL A C 1
ATOM 906 O O . VAL A 1 120 ? -15.945 11.93 1.416 1 98.19 120 VAL A O 1
ATOM 909 N N . ARG A 1 121 ? -15.883 13.703 0.122 1 96.75 121 ARG A N 1
ATOM 910 C CA . ARG A 1 121 ? -16.797 13.18 -0.891 1 96.75 121 ARG A CA 1
ATOM 911 C C . ARG A 1 121 ? -16.297 11.836 -1.432 1 96.75 121 ARG A C 1
ATOM 913 O O . ARG A 1 121 ? -17.078 10.906 -1.598 1 96.75 121 ARG A O 1
ATOM 920 N N . GLU A 1 122 ? -15.039 11.766 -1.613 1 97.25 122 GLU A N 1
ATOM 921 C CA . GLU A 1 122 ? -14.469 10.539 -2.156 1 97.25 122 GLU A CA 1
ATOM 922 C C . GLU A 1 122 ? -14.508 9.414 -1.128 1 97.25 122 GLU A C 1
ATOM 924 O O . GLU A 1 122 ? -14.914 8.297 -1.439 1 97.25 122 GLU A O 1
ATOM 929 N N . PHE A 1 123 ? -14.117 9.672 0.071 1 98.62 123 PHE A N 1
ATOM 930 C CA . PHE A 1 123 ? -13.984 8.633 1.086 1 98.62 123 PHE A CA 1
ATOM 931 C C . PHE A 1 123 ? -15.352 8.203 1.596 1 98.62 123 PHE A C 1
ATOM 933 O O . PHE A 1 123 ? -15.523 7.059 2.027 1 98.62 123 PHE A O 1
ATOM 940 N N . LEU A 1 124 ? -16.312 9.023 1.48 1 98 124 LEU A N 1
ATOM 941 C CA . LEU A 1 124 ? -17.641 8.68 1.94 1 98 124 LEU A CA 1
ATOM 942 C C . LEU A 1 124 ? -18.281 7.637 1.026 1 98 124 LEU A C 1
ATOM 944 O O . LEU A 1 124 ? -19.297 7.023 1.383 1 98 124 LEU A O 1
ATOM 948 N N . ARG A 1 125 ? -17.75 7.504 -0.154 1 97.94 125 ARG A N 1
ATOM 949 C CA . ARG A 1 125 ? -18.25 6.469 -1.055 1 97.94 125 ARG A CA 1
ATOM 950 C C . ARG A 1 125 ? -17.922 5.078 -0.524 1 97.94 125 ARG A C 1
ATOM 952 O O . ARG A 1 125 ? -18.484 4.082 -0.979 1 97.94 125 ARG A O 1
ATOM 959 N N . VAL A 1 126 ? -16.922 4.973 0.385 1 98.62 126 VAL A N 1
ATOM 960 C CA . VAL A 1 126 ? -16.469 3.686 0.904 1 98.62 126 VAL A CA 1
ATOM 961 C C . VAL A 1 126 ? -17.438 3.182 1.968 1 98.62 126 VAL A C 1
ATOM 963 O O . VAL A 1 126 ? -17.609 3.816 3.01 1 98.62 126 VAL A O 1
ATOM 966 N N . PRO A 1 127 ? -18.031 2.051 1.764 1 98 127 PRO A N 1
ATOM 967 C CA . PRO A 1 127 ? -19 1.532 2.734 1 98 127 PRO A CA 1
ATOM 968 C C . PRO A 1 127 ? -18.375 1.24 4.094 1 98 127 PRO A C 1
ATOM 970 O O . PRO A 1 127 ? -17.312 0.601 4.168 1 98 127 PRO A O 1
ATOM 973 N N . GLY A 1 128 ? -19.031 1.739 5.086 1 97.94 128 GLY A N 1
ATOM 974 C CA . GLY A 1 128 ? -18.641 1.388 6.441 1 97.94 128 GLY A CA 1
ATOM 975 C C . GLY A 1 128 ? -17.453 2.176 6.945 1 97.94 128 GLY A C 1
ATOM 976 O O . GLY A 1 128 ? -16.875 1.85 7.988 1 97.94 128 GLY A O 1
ATOM 977 N N . LEU A 1 129 ? -17.094 3.197 6.184 1 98.75 129 LEU A N 1
ATOM 978 C CA . LEU A 1 129 ? -15.93 3.986 6.586 1 98.75 129 LEU A CA 1
ATOM 979 C C . LEU A 1 129 ? -16.359 5.258 7.312 1 98.75 129 LEU A C 1
ATOM 981 O O . LEU A 1 129 ? -17.203 6.004 6.812 1 98.75 129 LEU A O 1
ATOM 985 N N . ALA A 1 130 ? -15.805 5.469 8.547 1 98.75 130 ALA A N 1
ATOM 986 C CA . ALA A 1 130 ? -16.031 6.723 9.266 1 98.75 130 ALA A CA 1
ATOM 987 C C . ALA A 1 130 ? -15.086 7.812 8.766 1 98.75 130 ALA A C 1
ATOM 989 O O . ALA A 1 130 ? -13.891 7.566 8.562 1 98.75 130 ALA A O 1
ATOM 990 N N . VAL A 1 131 ? -15.664 9.008 8.555 1 98.81 131 VAL A N 1
ATOM 991 C CA . VAL A 1 131 ? -14.883 10.086 7.961 1 98.81 131 VAL A CA 1
ATOM 992 C C . VAL A 1 131 ? -15.156 11.391 8.711 1 98.81 131 VAL A C 1
ATOM 994 O O . VAL A 1 131 ? -16.297 11.68 9.07 1 98.81 131 VAL A O 1
ATOM 997 N N . GLU A 1 132 ? -14.109 12.102 8.992 1 98.56 132 GLU A N 1
ATOM 998 C CA . GLU A 1 132 ? -14.211 13.453 9.539 1 98.56 132 GLU A CA 1
ATOM 999 C C . GLU A 1 132 ? -13.336 14.43 8.75 1 98.56 132 GLU A C 1
ATOM 1001 O O . GLU A 1 132 ? -12.352 14.023 8.133 1 98.56 132 GLU A O 1
ATOM 1006 N N . ASN A 1 133 ? -13.711 15.695 8.75 1 98.62 133 ASN A N 1
ATOM 1007 C CA . ASN A 1 133 ? -12.922 16.797 8.211 1 98.62 133 ASN A CA 1
ATOM 1008 C C . ASN A 1 133 ? -12.578 17.812 9.297 1 98.62 133 ASN A C 1
ATOM 1010 O O . ASN A 1 133 ? -13.469 18.438 9.883 1 98.62 133 ASN A O 1
ATOM 1014 N N . TRP A 1 134 ? -11.32 17.984 9.5 1 97.62 134 TRP A N 1
ATOM 1015 C CA . TRP A 1 134 ? -10.875 18.828 10.602 1 97.62 134 TRP A CA 1
ATOM 1016 C C . TRP A 1 134 ? -10.5 20.219 10.094 1 97.62 134 TRP A C 1
ATOM 1018 O O . TRP A 1 134 ? -10.031 21.062 10.859 1 97.62 134 TRP A O 1
ATOM 1028 N N . LEU A 1 135 ? -10.688 20.5 8.773 1 97.12 135 LEU A N 1
ATOM 1029 C CA . LEU A 1 135 ? -10.352 21.797 8.195 1 97.12 135 LEU A CA 1
ATOM 1030 C C . LEU A 1 135 ? -11.586 22.672 8.078 1 97.12 135 LEU A C 1
ATOM 1032 O O . LEU A 1 135 ? -11.516 23.781 7.535 1 97.12 135 LEU A O 1
ATOM 1036 N N . GLU A 1 136 ? -12.656 22.25 8.461 1 87.69 136 GLU A N 1
ATOM 1037 C CA . GLU A 1 136 ? -13.898 23.016 8.477 1 87.69 136 GLU A CA 1
ATOM 1038 C C . GLU A 1 136 ? -14.516 23.031 9.867 1 87.69 136 GLU A C 1
ATOM 1040 O O . GLU A 1 136 ? -14.266 22.141 10.68 1 87.69 136 GLU A O 1
ATOM 1045 N N . MET B 1 1 ? 17.234 -18.203 10.406 1 42.28 1 MET B N 1
ATOM 1046 C CA . MET B 1 1 ? 16.078 -17.344 10.141 1 42.28 1 MET B CA 1
ATOM 1047 C C . MET B 1 1 ? 16.016 -16.969 8.664 1 42.28 1 MET B C 1
ATOM 1049 O O . MET B 1 1 ? 16.953 -16.391 8.125 1 42.28 1 MET B O 1
ATOM 1053 N N . THR B 1 2 ? 15.398 -17.891 7.875 1 58.5 2 THR B N 1
ATOM 1054 C CA . THR B 1 2 ? 15.508 -17.906 6.422 1 58.5 2 THR B CA 1
ATOM 1055 C C . THR B 1 2 ? 15.18 -16.547 5.828 1 58.5 2 THR B C 1
ATOM 1057 O O . THR B 1 2 ? 14.219 -15.891 6.25 1 58.5 2 THR B O 1
ATOM 1060 N N . ALA B 1 3 ? 16.297 -15.945 5.312 1 85.88 3 ALA B N 1
ATOM 1061 C CA . ALA B 1 3 ? 16.281 -14.633 4.672 1 85.88 3 ALA B CA 1
ATOM 1062 C C . ALA B 1 3 ? 15.586 -14.688 3.314 1 85.88 3 ALA B C 1
ATOM 1064 O O . ALA B 1 3 ? 15.844 -15.586 2.51 1 85.88 3 ALA B O 1
ATOM 1065 N N . TYR B 1 4 ? 14.336 -14.102 3.141 1 96.69 4 TYR B N 1
ATOM 1066 C CA . TYR B 1 4 ? 13.672 -14.008 1.849 1 96.69 4 TYR B CA 1
ATOM 1067 C C . TYR B 1 4 ? 14.594 -13.398 0.801 1 96.69 4 TYR B C 1
ATOM 1069 O O . TYR B 1 4 ? 15.398 -12.516 1.112 1 96.69 4 TYR B O 1
ATOM 1077 N N . ARG B 1 5 ? 14.43 -14.031 -0.389 1 98.19 5 ARG B N 1
ATOM 1078 C CA . ARG B 1 5 ? 15.234 -13.516 -1.489 1 98.19 5 ARG B CA 1
ATOM 1079 C C . ARG B 1 5 ? 14.344 -13.039 -2.637 1 98.19 5 ARG B C 1
ATOM 1081 O O . ARG B 1 5 ? 14.742 -12.164 -3.412 1 98.19 5 ARG B O 1
ATOM 1088 N N . TYR B 1 6 ? 13.109 -13.594 -2.732 1 98.62 6 TYR B N 1
ATOM 1089 C CA . TYR B 1 6 ? 12.25 -13.352 -3.883 1 98.62 6 TYR B CA 1
ATOM 1090 C C . TYR B 1 6 ? 10.883 -12.844 -3.443 1 98.62 6 TYR B C 1
ATOM 1092 O O . TYR B 1 6 ? 10.227 -13.453 -2.594 1 98.62 6 TYR B O 1
ATOM 1100 N N . LEU B 1 7 ? 10.516 -11.75 -4 1 98.81 7 LEU B N 1
ATOM 1101 C CA . LEU B 1 7 ? 9.156 -11.234 -3.848 1 98.81 7 LEU B CA 1
ATOM 1102 C C . LEU B 1 7 ? 8.328 -11.523 -5.09 1 98.81 7 LEU B C 1
ATOM 1104 O O . LEU B 1 7 ? 8.578 -10.953 -6.156 1 98.81 7 LEU B O 1
ATOM 1108 N N . LEU B 1 8 ? 7.355 -12.406 -4.945 1 98.88 8 LEU B N 1
ATOM 1109 C CA . LEU B 1 8 ? 6.578 -12.867 -6.094 1 98.88 8 LEU B CA 1
ATOM 1110 C C . LEU B 1 8 ? 5.422 -11.914 -6.383 1 98.88 8 LEU B C 1
ATOM 1112 O O . LEU B 1 8 ? 4.598 -11.648 -5.508 1 98.88 8 LEU B O 1
ATOM 1116 N N . ASP B 1 9 ? 5.344 -11.414 -7.574 1 98.81 9 ASP B N 1
ATOM 1117 C CA . ASP B 1 9 ? 4.355 -10.438 -8.023 1 98.81 9 ASP B CA 1
ATOM 1118 C C . ASP B 1 9 ? 3.039 -11.125 -8.383 1 98.81 9 ASP B C 1
ATOM 1120 O O . ASP B 1 9 ? 2.957 -12.352 -8.414 1 98.81 9 ASP B O 1
ATOM 1124 N N . THR B 1 10 ? 2.088 -10.328 -8.672 1 98.69 10 THR B N 1
ATOM 1125 C CA . THR B 1 10 ? 0.72 -10.797 -8.859 1 98.69 10 THR B CA 1
ATOM 1126 C C . THR B 1 10 ? 0.635 -11.75 -10.047 1 98.69 10 THR B C 1
ATOM 1128 O O . THR B 1 10 ? 0.032 -12.82 -9.953 1 98.69 10 THR B O 1
ATOM 1131 N N . ASN B 1 11 ? 1.23 -11.406 -11.148 1 98.31 11 ASN B N 1
ATOM 1132 C CA . ASN B 1 11 ? 1.128 -12.242 -12.336 1 98.31 11 ASN B CA 1
ATOM 1133 C C . ASN B 1 11 ? 1.804 -13.594 -12.125 1 98.31 11 ASN B C 1
ATOM 1135 O O . ASN B 1 11 ? 1.378 -14.602 -12.695 1 98.31 11 ASN B O 1
ATOM 1139 N N . ILE B 1 12 ? 2.84 -13.68 -11.336 1 98.75 12 ILE B N 1
ATOM 1140 C CA . ILE B 1 12 ? 3.537 -14.93 -11.031 1 98.75 12 ILE B CA 1
ATOM 1141 C C . ILE B 1 12 ? 2.648 -15.812 -10.164 1 98.75 12 ILE B C 1
ATOM 1143 O O . ILE B 1 12 ? 2.482 -17 -10.453 1 98.75 12 ILE B O 1
ATOM 1147 N N . LEU B 1 13 ? 2.047 -15.234 -9.172 1 98.75 13 LEU B N 1
ATOM 1148 C CA . LEU B 1 13 ? 1.188 -16 -8.289 1 98.75 13 LEU B CA 1
ATOM 1149 C C . LEU B 1 13 ? -0.091 -16.438 -9 1 98.75 13 LEU B C 1
ATOM 1151 O O . LEU B 1 13 ? -0.619 -17.516 -8.742 1 98.75 13 LEU B O 1
ATOM 1155 N N . SER B 1 14 ? -0.585 -15.539 -9.859 1 98.25 14 SER B N 1
ATOM 1156 C CA . SER B 1 14 ? -1.732 -15.914 -10.68 1 98.25 14 SER B CA 1
ATOM 1157 C C . SER B 1 14 ? -1.419 -17.125 -11.547 1 98.25 14 SER B C 1
ATOM 1159 O O . SER B 1 14 ? -2.238 -18.031 -11.672 1 98.25 14 SER B O 1
ATOM 1161 N N . ASP B 1 15 ? -0.261 -17.156 -12.164 1 98.25 15 ASP B N 1
ATOM 1162 C CA . ASP B 1 15 ? 0.152 -18.297 -12.961 1 98.25 15 ASP B CA 1
ATOM 1163 C C . ASP B 1 15 ? 0.27 -19.547 -12.102 1 98.25 15 ASP B C 1
ATOM 1165 O O . ASP B 1 15 ? -0.14 -20.641 -12.516 1 98.25 15 ASP B O 1
ATOM 1169 N N . LEU B 1 16 ? 0.824 -19.438 -10.906 1 97.88 16 LEU B N 1
ATOM 1170 C CA . LEU B 1 16 ? 0.995 -20.562 -9.992 1 97.88 16 LEU B CA 1
ATOM 1171 C C . LEU B 1 16 ? -0.35 -21.203 -9.656 1 97.88 16 LEU B C 1
ATOM 1173 O O . LEU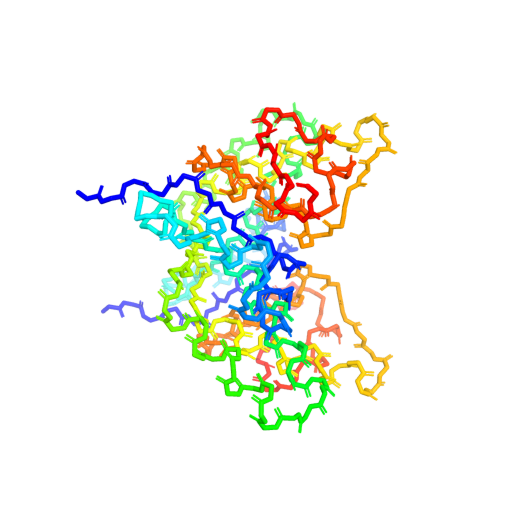 B 1 16 ? -0.469 -22.438 -9.609 1 97.88 16 LEU B O 1
ATOM 1177 N N . ILE B 1 17 ? -1.368 -20.359 -9.484 1 97.31 17 ILE B N 1
ATOM 1178 C CA . ILE B 1 17 ? -2.705 -20.844 -9.141 1 97.31 17 ILE B CA 1
ATOM 1179 C C . ILE B 1 17 ? -3.316 -21.562 -10.336 1 97.31 17 ILE B C 1
ATOM 1181 O O . ILE B 1 17 ? -3.904 -22.641 -10.188 1 97.31 17 ILE B O 1
ATOM 1185 N N . LYS B 1 18 ? -3.139 -21.016 -11.5 1 96.38 18 LYS B N 1
ATOM 1186 C CA . LYS B 1 18 ? -3.734 -21.562 -12.719 1 96.38 18 LYS B CA 1
ATOM 1187 C C . LYS B 1 18 ? -2.988 -22.812 -13.18 1 96.38 18 LYS B C 1
ATOM 1189 O O . LYS B 1 18 ? -3.584 -23.703 -13.773 1 96.38 18 LYS B O 1
ATOM 1194 N N . ASN B 1 19 ? -1.706 -22.828 -12.938 1 96.69 19 ASN B N 1
ATOM 1195 C CA . ASN B 1 19 ? -0.826 -23.906 -13.375 1 96.69 19 ASN B CA 1
ATOM 1196 C C . ASN B 1 19 ? 0.01 -24.438 -12.219 1 96.69 19 ASN B C 1
ATOM 1198 O O . ASN B 1 19 ? 1.228 -24.25 -12.188 1 96.69 19 ASN B O 1
ATOM 1202 N N . PRO B 1 20 ? -0.57 -25.234 -11.359 1 95.38 20 PRO B N 1
ATOM 1203 C CA . PRO B 1 20 ? 0.08 -25.641 -10.117 1 95.38 20 PRO B CA 1
ATOM 1204 C C . PRO B 1 20 ? 1.268 -26.578 -10.352 1 95.38 20 PRO B C 1
ATOM 1206 O O . PRO B 1 20 ? 2.031 -26.859 -9.43 1 95.38 20 PRO B O 1
ATOM 1209 N N . THR B 1 21 ? 1.526 -27.047 -11.617 1 95.31 21 THR B N 1
ATOM 1210 C CA . THR B 1 21 ? 2.691 -27.875 -11.938 1 95.31 21 THR B CA 1
ATOM 1211 C C . THR B 1 21 ? 3.527 -27.219 -13.031 1 95.31 21 THR B C 1
ATOM 1213 O O . THR B 1 21 ? 4.387 -27.859 -13.633 1 95.31 21 THR B O 1
ATOM 1216 N N . GLY B 1 22 ? 3.207 -25.969 -13.273 1 96.12 22 GLY B N 1
ATOM 1217 C CA . GLY B 1 22 ? 3.869 -25.25 -14.352 1 96.12 2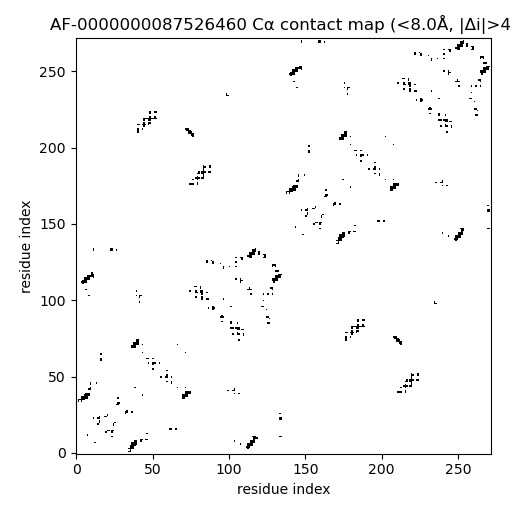2 GLY B CA 1
ATOM 1218 C C . GLY B 1 22 ? 5.262 -24.781 -13.984 1 96.12 22 GLY B C 1
ATOM 1219 O O . GLY B 1 22 ? 5.859 -25.266 -13.023 1 96.12 22 GLY B O 1
ATOM 1220 N N . LEU B 1 23 ? 5.824 -23.859 -14.742 1 96.31 23 LEU B N 1
ATOM 1221 C CA . LEU B 1 23 ? 7.203 -23.406 -14.633 1 96.31 23 LEU B CA 1
ATOM 1222 C C . LEU B 1 23 ? 7.469 -22.797 -13.266 1 96.31 23 LEU B C 1
ATOM 1224 O O . LEU B 1 23 ? 8.492 -23.078 -12.633 1 96.31 23 LEU B O 1
ATOM 1228 N N . VAL B 1 24 ? 6.551 -21.906 -12.82 1 97.56 24 VAL B N 1
ATOM 1229 C CA . VAL B 1 24 ? 6.723 -21.25 -11.531 1 97.56 24 VAL B CA 1
ATOM 1230 C C . VAL B 1 24 ? 6.77 -22.297 -10.422 1 97.56 24 VAL B C 1
ATOM 1232 O O . VAL B 1 24 ? 7.621 -22.219 -9.531 1 97.56 24 VAL B O 1
ATOM 1235 N N . ALA B 1 25 ? 5.816 -23.219 -10.5 1 96.12 25 ALA B N 1
ATOM 1236 C CA . ALA B 1 25 ? 5.766 -24.281 -9.5 1 96.12 25 ALA B CA 1
ATOM 1237 C C . ALA B 1 25 ? 7.066 -25.078 -9.484 1 96.12 25 ALA B C 1
ATOM 1239 O O . ALA B 1 25 ? 7.582 -25.422 -8.422 1 96.12 25 ALA B O 1
ATOM 1240 N N . GLN B 1 26 ? 7.582 -25.359 -10.602 1 95.44 26 GLN B N 1
ATOM 1241 C CA . GLN B 1 26 ? 8.828 -26.125 -10.719 1 95.44 26 GLN B CA 1
ATOM 1242 C C . GLN B 1 26 ? 10 -25.328 -10.141 1 95.44 26 GLN B C 1
ATOM 1244 O O . GLN B 1 26 ? 10.867 -25.906 -9.469 1 95.44 26 GLN B O 1
ATOM 1249 N N . LYS B 1 27 ? 10.008 -24.031 -10.383 1 95.69 27 LYS B N 1
ATOM 1250 C CA . LYS B 1 27 ? 11.062 -23.188 -9.836 1 95.69 27 LYS B CA 1
ATOM 1251 C C . LYS B 1 27 ? 11.008 -23.156 -8.312 1 95.69 27 LYS B C 1
ATOM 1253 O O . LYS B 1 27 ? 12.039 -23.281 -7.652 1 95.69 27 LYS B O 1
ATOM 1258 N N . ILE B 1 28 ? 9.891 -23.062 -7.754 1 95.19 28 ILE B N 1
ATOM 1259 C CA . ILE B 1 28 ? 9.688 -22.938 -6.312 1 95.19 28 ILE B CA 1
ATOM 1260 C C . ILE B 1 28 ? 10.008 -24.281 -5.637 1 95.19 28 ILE B C 1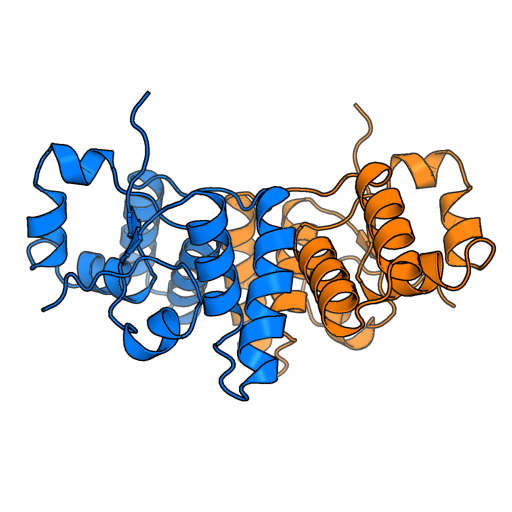
ATOM 1262 O O . ILE B 1 28 ? 10.5 -24.297 -4.508 1 95.19 28 ILE B O 1
ATOM 1266 N N . ALA B 1 29 ? 9.766 -25.391 -6.367 1 90.19 29 ALA B N 1
ATOM 1267 C CA . ALA B 1 29 ? 9.891 -26.719 -5.805 1 90.19 29 ALA B CA 1
ATOM 1268 C C . ALA B 1 29 ? 11.328 -27.016 -5.387 1 90.19 29 ALA B C 1
ATOM 1270 O O . ALA B 1 29 ? 11.578 -27.922 -4.59 1 90.19 29 ALA B O 1
ATOM 1271 N N . SER B 1 30 ? 12.156 -26.188 -5.902 1 86.75 30 SER B N 1
ATOM 1272 C CA . SER B 1 30 ? 13.508 -26.375 -5.379 1 86.75 30 SER B CA 1
ATOM 1273 C C . SER B 1 30 ? 13.609 -25.906 -3.932 1 86.75 30 SER B C 1
ATOM 1275 O O . SER B 1 30 ? 13.094 -24.828 -3.584 1 86.75 30 SER B O 1
ATOM 1277 N N . SER B 1 31 ? 14.109 -26.688 -3.094 1 77.19 31 SER B N 1
ATOM 1278 C CA . SER B 1 31 ? 14.062 -26.5 -1.647 1 77.19 31 SER B CA 1
ATOM 1279 C C . SER B 1 31 ? 14.586 -25.125 -1.25 1 77.19 31 SER B C 1
ATOM 1281 O O . SER B 1 31 ? 13.969 -24.422 -0.439 1 77.19 31 SER B O 1
ATOM 1283 N N . ASP B 1 32 ? 15.633 -24.719 -1.775 1 87.44 32 ASP B N 1
ATOM 1284 C CA . ASP B 1 32 ? 16.234 -23.453 -1.344 1 87.44 32 ASP B CA 1
ATOM 1285 C C . ASP B 1 32 ? 15.422 -22.266 -1.841 1 87.44 32 ASP B C 1
ATOM 1287 O O . ASP B 1 32 ? 15.383 -21.219 -1.19 1 87.44 32 ASP B O 1
ATOM 1291 N N . VAL B 1 33 ? 14.656 -22.531 -2.887 1 92.31 33 VAL B N 1
ATOM 1292 C CA . VAL B 1 33 ? 13.906 -21.422 -3.479 1 92.31 33 VAL B CA 1
ATOM 1293 C C . VAL B 1 33 ? 12.594 -21.234 -2.732 1 92.31 33 VAL B C 1
ATOM 1295 O O . VAL B 1 33 ? 12.203 -20.109 -2.428 1 92.31 33 VAL B O 1
ATOM 1298 N N . GLU B 1 34 ? 11.984 -22.312 -2.41 1 91.31 34 GLU B N 1
ATOM 1299 C CA . GLU B 1 34 ? 10.703 -22.25 -1.723 1 91.31 34 GLU B CA 1
ATOM 1300 C C . GLU B 1 34 ? 10.797 -21.469 -0.422 1 91.31 34 GLU B C 1
ATOM 1302 O O . GLU B 1 34 ? 9.953 -20.625 -0.137 1 91.31 34 GLU B O 1
ATOM 1307 N N . GLN B 1 35 ? 11.82 -21.703 0.278 1 94 35 GLN B N 1
ATOM 1308 C CA . GLN B 1 35 ? 11.992 -21.094 1.589 1 94 35 GLN B CA 1
ATOM 1309 C C . GLN B 1 35 ? 12.406 -19.625 1.458 1 94 35 GLN B C 1
ATOM 1311 O O . GLN B 1 35 ? 12.344 -18.875 2.43 1 94 35 GLN B O 1
ATOM 1316 N N . ALA B 1 36 ? 12.805 -19.266 0.285 1 97.12 36 ALA B N 1
ATOM 1317 C CA . ALA B 1 36 ? 13.305 -17.906 0.057 1 97.12 36 ALA B CA 1
ATOM 1318 C C . ALA B 1 36 ? 12.227 -17.031 -0.566 1 97.12 36 ALA B C 1
ATOM 1320 O O . ALA B 1 36 ? 12.461 -15.844 -0.828 1 97.12 36 ALA B O 1
ATOM 1321 N N . CYS B 1 37 ? 11.016 -17.578 -0.758 1 98 37 CYS B N 1
ATOM 1322 C CA . CYS B 1 37 ? 9.953 -16.859 -1.452 1 98 37 CYS B CA 1
ATOM 1323 C C . CYS B 1 37 ? 9.016 -16.172 -0.461 1 98 37 CYS B C 1
ATOM 1325 O O . CYS B 1 37 ? 8.703 -16.734 0.593 1 98 37 CYS B O 1
ATOM 1327 N N . CYS B 1 38 ? 8.617 -15.016 -0.801 1 98.56 38 CYS B N 1
ATOM 1328 C CA . CYS B 1 38 ? 7.566 -14.258 -0.124 1 98.56 38 CYS B CA 1
ATOM 1329 C C . CYS B 1 38 ? 6.773 -13.414 -1.117 1 98.56 38 CYS B C 1
ATOM 1331 O O . CYS B 1 38 ? 7.012 -13.484 -2.324 1 98.56 38 CYS B O 1
ATOM 1333 N N . THR B 1 39 ? 5.781 -12.828 -0.63 1 98.69 39 THR B N 1
ATOM 1334 C CA . THR B 1 39 ? 5.055 -11.859 -1.447 1 98.69 39 THR B CA 1
ATOM 1335 C C . THR B 1 39 ? 4.715 -10.609 -0.636 1 98.69 39 THR B C 1
ATOM 1337 O O . THR B 1 39 ? 4.996 -10.547 0.562 1 98.69 39 THR B O 1
ATOM 1340 N N . SER B 1 40 ? 4.23 -9.617 -1.348 1 98.88 40 SER B N 1
ATOM 1341 C CA . SER B 1 40 ? 3.908 -8.32 -0.763 1 98.88 40 SER B CA 1
ATOM 1342 C C . SER B 1 40 ? 2.447 -8.258 -0.33 1 98.88 40 SER B C 1
ATOM 1344 O O . SER B 1 40 ? 1.57 -8.805 -0.999 1 98.88 40 SER B O 1
ATOM 1346 N N . LEU B 1 41 ? 2.174 -7.543 0.699 1 98.88 41 LEU B N 1
ATOM 1347 C CA . LEU B 1 41 ? 0.794 -7.254 1.071 1 98.88 41 LEU B CA 1
ATOM 1348 C C . LEU B 1 41 ? 0.022 -6.672 -0.107 1 98.88 41 LEU B C 1
ATOM 1350 O O . LEU B 1 41 ? -1.171 -6.938 -0.268 1 98.88 41 LEU B O 1
ATOM 1354 N N . ILE B 1 42 ? 0.661 -5.906 -0.975 1 98.94 42 ILE B N 1
ATOM 1355 C CA . ILE B 1 42 ? 0.02 -5.297 -2.135 1 98.94 42 ILE B CA 1
ATOM 1356 C C . ILE B 1 42 ? -0.443 -6.387 -3.1 1 98.94 42 ILE B C 1
ATOM 1358 O O . ILE B 1 42 ? -1.523 -6.285 -3.686 1 98.94 42 ILE B O 1
ATOM 1362 N N . VAL B 1 43 ? 0.356 -7.387 -3.225 1 98.94 43 VAL B N 1
ATOM 1363 C CA . VAL B 1 43 ? -0.01 -8.508 -4.086 1 98.94 43 VAL B CA 1
ATOM 1364 C C . VAL B 1 43 ? -1.206 -9.25 -3.494 1 98.94 43 VAL B C 1
ATOM 1366 O O . VAL B 1 43 ? -2.139 -9.609 -4.215 1 98.94 43 VAL B O 1
ATOM 1369 N N . ALA B 1 44 ? -1.211 -9.453 -2.193 1 98.88 44 ALA B N 1
ATOM 1370 C CA . ALA B 1 44 ? -2.367 -10.055 -1.53 1 98.88 44 ALA B CA 1
ATOM 1371 C C . ALA B 1 44 ? -3.627 -9.227 -1.775 1 98.88 44 ALA B C 1
ATOM 1373 O O . ALA B 1 44 ? -4.703 -9.781 -2.008 1 98.88 44 ALA B O 1
ATOM 1374 N N . CYS B 1 45 ? -3.52 -7.914 -1.717 1 98.88 45 CYS B N 1
ATOM 1375 C CA . CYS B 1 45 ? -4.629 -7.016 -2.012 1 98.88 45 CYS B CA 1
ATOM 1376 C C . CYS B 1 45 ? -5.188 -7.273 -3.404 1 98.88 45 CYS B C 1
ATOM 1378 O O . CYS B 1 45 ? -6.402 -7.41 -3.578 1 98.88 45 CYS B O 1
ATOM 1380 N N . GLU B 1 46 ? -4.324 -7.379 -4.344 1 98.75 46 GLU B N 1
ATOM 1381 C CA . GLU B 1 46 ? -4.734 -7.582 -5.73 1 98.75 46 GLU B CA 1
ATOM 1382 C C . GLU B 1 46 ? -5.43 -8.93 -5.91 1 98.75 46 GLU B C 1
ATOM 1384 O O . GLU B 1 46 ? -6.445 -9.023 -6.602 1 98.75 46 GLU B O 1
ATOM 1389 N N . LEU B 1 47 ? -4.883 -9.945 -5.336 1 98.62 47 LEU B N 1
ATOM 1390 C CA . LEU B 1 47 ? -5.453 -11.281 -5.457 1 98.62 47 LEU B CA 1
ATOM 1391 C C . LEU B 1 47 ? -6.828 -11.344 -4.797 1 98.62 47 LEU B C 1
ATOM 1393 O O . LEU B 1 47 ? -7.762 -11.938 -5.348 1 98.62 47 LEU B O 1
ATOM 1397 N N . ARG B 1 48 ? -6.957 -10.703 -3.621 1 97.94 48 ARG B N 1
ATOM 1398 C CA . ARG B 1 48 ? -8.25 -10.711 -2.934 1 97.94 48 ARG B CA 1
ATOM 1399 C C . ARG B 1 48 ? -9.281 -9.891 -3.693 1 97.94 48 ARG B C 1
ATOM 1401 O O . ARG B 1 48 ? -10.453 -10.266 -3.762 1 97.94 48 ARG B O 1
ATOM 1408 N N . TYR B 1 49 ? -8.867 -8.82 -4.262 1 98.5 49 TYR B N 1
ATOM 1409 C CA . TYR B 1 49 ? -9.758 -8.086 -5.16 1 98.5 49 TYR B CA 1
ATOM 1410 C C . TYR B 1 49 ? -10.242 -8.984 -6.293 1 98.5 49 TYR B C 1
ATOM 1412 O O . TYR B 1 49 ? -11.438 -8.992 -6.609 1 98.5 49 TYR B O 1
ATOM 1420 N N . GLY B 1 50 ? -9.328 -9.703 -6.934 1 97.75 50 GLY B N 1
ATOM 1421 C CA . GLY B 1 50 ? -9.688 -10.609 -8.008 1 97.75 50 GLY B CA 1
ATOM 1422 C C . GLY B 1 50 ? -10.75 -11.617 -7.609 1 97.75 50 GLY B C 1
ATOM 1423 O O . GLY B 1 50 ? -11.688 -11.875 -8.367 1 97.75 50 GLY B O 1
ATOM 1424 N N . THR B 1 51 ? -10.578 -12.18 -6.445 1 97.62 51 THR B N 1
ATOM 1425 C CA . THR B 1 51 ? -11.531 -13.188 -5.988 1 97.62 51 THR B CA 1
ATOM 1426 C C . THR B 1 51 ? -12.883 -12.547 -5.691 1 97.62 51 THR B C 1
ATOM 1428 O O . THR B 1 51 ? -13.93 -13.117 -6.02 1 97.62 51 THR B O 1
ATOM 1431 N N . CYS B 1 52 ? -12.883 -11.344 -5.066 1 97 52 CYS B N 1
ATOM 1432 C CA . CYS B 1 52 ? -14.125 -10.641 -4.781 1 97 52 CYS B CA 1
ATOM 1433 C C . CYS B 1 52 ? -14.875 -10.32 -6.07 1 97 52 CYS B C 1
ATOM 1435 O O . CYS B 1 52 ? -16.094 -10.516 -6.152 1 97 52 CYS B O 1
ATOM 1437 N N . LYS B 1 53 ? -14.148 -9.914 -7.02 1 96.44 53 LYS B N 1
ATOM 1438 C CA . LYS B 1 53 ? -14.734 -9.5 -8.289 1 96.44 53 LYS B CA 1
ATOM 1439 C C . LYS B 1 53 ? -15.344 -10.695 -9.031 1 96.44 53 LYS B C 1
ATOM 1441 O O . LYS B 1 53 ? -16.453 -10.594 -9.57 1 96.44 53 LYS B O 1
ATOM 1446 N N . LYS B 1 54 ? -14.68 -11.82 -9.023 1 96.5 54 LYS B N 1
ATOM 1447 C CA . LYS B 1 54 ? -15.109 -13.008 -9.758 1 96.5 54 LYS B CA 1
ATOM 1448 C C . LYS B 1 54 ? -16.219 -13.734 -9.016 1 96.5 54 LYS B C 1
ATOM 1450 O O . LYS B 1 54 ? -17.094 -14.352 -9.633 1 96.5 54 LYS B O 1
ATOM 1455 N N . GLY B 1 55 ? -16.203 -13.758 -7.707 1 95.44 55 GLY B N 1
ATOM 1456 C CA . GLY B 1 55 ? -17.219 -14.414 -6.902 1 95.44 55 GLY B CA 1
ATOM 1457 C C . GLY B 1 55 ? -17.141 -15.93 -6.945 1 95.44 55 GLY B C 1
ATOM 1458 O O . GLY B 1 55 ? -18.125 -16.625 -6.73 1 95.44 55 GLY B O 1
ATOM 1459 N N . SER B 1 56 ? -15.969 -16.484 -7.293 1 95.81 56 SER B N 1
ATOM 1460 C CA . SER B 1 56 ? -15.75 -17.922 -7.359 1 95.81 56 SER B CA 1
ATOM 1461 C C . SER B 1 56 ? -15.234 -18.469 -6.031 1 95.81 56 SER B C 1
ATOM 1463 O O . SER B 1 56 ? -14.148 -18.094 -5.586 1 95.81 56 SER B O 1
ATOM 1465 N N . SER B 1 57 ? -15.977 -19.344 -5.469 1 97 57 SER B N 1
ATOM 1466 C CA . SER B 1 57 ? -15.57 -19.969 -4.211 1 97 57 SER B CA 1
ATOM 1467 C C . SER B 1 57 ? -14.305 -20.797 -4.387 1 97 57 SER B C 1
ATOM 1469 O O . SER B 1 57 ? -13.461 -20.844 -3.494 1 97 57 SER B O 1
ATOM 1471 N N . VAL B 1 58 ? -14.227 -21.438 -5.5 1 96.94 58 VAL B N 1
ATOM 1472 C 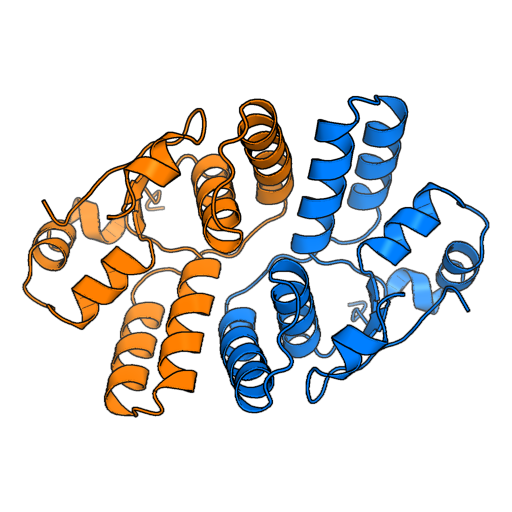CA . VAL B 1 58 ? -13.07 -22.281 -5.789 1 96.94 58 VAL B CA 1
ATOM 1473 C C . VAL B 1 58 ? -11.812 -21.422 -5.895 1 96.94 58 VAL B C 1
ATOM 1475 O O . VAL B 1 58 ? -10.797 -21.719 -5.266 1 96.94 58 VAL B O 1
ATOM 1478 N N . LEU B 1 59 ? -11.898 -20.359 -6.645 1 97.12 59 LEU B N 1
ATOM 1479 C CA . LEU B 1 59 ? -10.773 -19.453 -6.781 1 97.12 59 LEU B CA 1
ATOM 1480 C C . LEU B 1 59 ? -10.406 -18.828 -5.438 1 97.12 59 LEU B C 1
ATOM 1482 O O . LEU B 1 59 ? -9.227 -18.703 -5.105 1 97.12 59 LEU B O 1
ATOM 1486 N N . THR B 1 60 ? -11.422 -18.422 -4.699 1 97.75 60 THR B N 1
ATOM 1487 C CA . THR B 1 60 ? -11.203 -17.844 -3.383 1 97.75 60 THR B CA 1
ATOM 1488 C C . THR B 1 60 ? -10.445 -18.797 -2.48 1 97.75 60 THR B C 1
ATOM 1490 O O . THR B 1 60 ? -9.492 -18.406 -1.808 1 97.75 60 THR B O 1
ATOM 1493 N N . SER B 1 61 ? -10.828 -20.016 -2.506 1 98 61 SER B N 1
ATOM 1494 C CA . SER B 1 61 ? -10.172 -21.031 -1.686 1 98 61 SER B CA 1
ATOM 1495 C C . SER B 1 61 ? -8.719 -21.219 -2.104 1 98 61 SER B C 1
ATOM 1497 O O . SER B 1 61 ? -7.836 -21.359 -1.255 1 98 61 SER B O 1
ATOM 1499 N N . ARG B 1 62 ? -8.445 -21.25 -3.318 1 97.69 62 ARG B N 1
ATOM 1500 C CA . ARG B 1 62 ? -7.086 -21.422 -3.826 1 97.69 62 ARG B CA 1
ATOM 1501 C C . ARG B 1 62 ? -6.207 -20.234 -3.432 1 97.69 62 ARG B C 1
ATOM 1503 O O . ARG B 1 62 ? -5.059 -20.422 -3.021 1 97.69 62 ARG B O 1
ATOM 1510 N N . VAL B 1 63 ? -6.766 -19.078 -3.559 1 98.06 63 VAL B N 1
ATOM 1511 C CA . VAL B 1 63 ? -6.027 -17.875 -3.209 1 98.06 63 VAL B CA 1
ATOM 1512 C C . VAL B 1 63 ? -5.742 -17.859 -1.709 1 98.06 63 VAL B C 1
ATOM 1514 O O . VAL B 1 63 ? -4.621 -17.578 -1.287 1 98.06 63 VAL B O 1
ATOM 1517 N N . GLU B 1 64 ? -6.719 -18.141 -0.922 1 97.56 64 GLU B N 1
ATOM 1518 C CA . GLU B 1 64 ? -6.539 -18.156 0.527 1 97.56 64 GLU B CA 1
ATOM 1519 C C . GLU B 1 64 ? -5.496 -19.188 0.946 1 97.56 64 GLU B C 1
ATOM 1521 O O . GLU B 1 64 ? -4.688 -18.922 1.842 1 97.56 64 GLU B O 1
ATOM 1526 N N . GLN B 1 65 ? -5.543 -20.328 0.337 1 97.5 65 GLN B N 1
ATOM 1527 C CA . GLN B 1 65 ? -4.551 -21.359 0.636 1 97.5 65 GLN B CA 1
ATOM 1528 C C . GLN B 1 65 ? -3.146 -20.891 0.267 1 97.5 65 GLN B C 1
ATOM 1530 O O . GLN B 1 65 ? -2.197 -21.109 1.022 1 97.5 65 GLN B O 1
ATOM 1535 N N . LEU B 1 66 ? -3.031 -20.312 -0.865 1 97.62 66 LEU B N 1
ATOM 1536 C CA . LEU B 1 66 ? -1.743 -19.797 -1.31 1 97.62 66 LEU B CA 1
ATOM 1537 C C . LEU B 1 66 ? -1.216 -18.75 -0.335 1 97.62 66 LEU B C 1
ATOM 1539 O O . LEU B 1 66 ? -0.055 -18.812 0.076 1 97.62 66 LEU B O 1
ATOM 1543 N N . LEU B 1 67 ? -2.066 -17.812 0.104 1 97.5 67 LEU B N 1
ATOM 1544 C CA . LEU B 1 67 ? -1.655 -16.703 0.962 1 97.5 67 LEU B CA 1
ATOM 1545 C C . LEU B 1 67 ? -1.419 -17.188 2.391 1 97.5 67 LEU B C 1
ATOM 1547 O O . LEU B 1 67 ? -0.791 -16.484 3.188 1 97.5 67 LEU B O 1
ATOM 1551 N N . TYR B 1 68 ? -1.946 -18.328 2.688 1 96.62 68 TYR B N 1
ATOM 1552 C CA . TYR B 1 68 ? -1.677 -18.953 3.98 1 96.62 68 TYR B CA 1
ATOM 1553 C C . TYR B 1 68 ? -0.3 -19.594 3.994 1 96.62 68 TYR B C 1
ATOM 1555 O O . TYR B 1 68 ? 0.39 -19.578 5.016 1 96.62 68 TYR B O 1
ATOM 1563 N N . THR B 1 69 ? 0.152 -20.125 2.885 1 95.44 69 THR B N 1
ATOM 1564 C CA . THR B 1 69 ? 1.388 -20.906 2.801 1 95.44 69 THR B CA 1
ATOM 1565 C C . THR B 1 69 ? 2.568 -20 2.459 1 95.44 69 THR B C 1
ATOM 1567 O O . THR B 1 69 ? 3.676 -20.188 2.963 1 95.44 69 THR B O 1
ATOM 1570 N N . LEU B 1 70 ? 2.375 -19.047 1.662 1 97.12 70 LEU B N 1
ATOM 1571 C CA . LEU B 1 70 ? 3.398 -18.094 1.248 1 97.12 70 LEU B CA 1
ATOM 1572 C C . LEU B 1 70 ? 3.42 -16.875 2.176 1 97.12 70 LEU B C 1
ATOM 1574 O O . LEU B 1 70 ? 2.395 -16.219 2.367 1 97.12 70 LEU B O 1
ATOM 1578 N N . PRO B 1 71 ? 4.57 -16.609 2.807 1 97.88 71 PRO B N 1
ATOM 1579 C CA . PRO B 1 71 ? 4.617 -15.438 3.686 1 97.88 71 PRO B CA 1
ATOM 1580 C C . PRO B 1 71 ? 4.219 -14.148 2.969 1 97.88 71 PRO B C 1
ATOM 1582 O O . PRO B 1 71 ? 4.789 -13.812 1.926 1 97.88 71 PRO B O 1
ATOM 1585 N N . VAL B 1 72 ? 3.242 -13.445 3.488 1 98.5 72 VAL B N 1
ATOM 1586 C CA . VAL B 1 72 ? 2.836 -12.109 3.053 1 98.5 72 VAL B CA 1
ATOM 1587 C C . VAL B 1 72 ? 3.48 -11.055 3.947 1 98.5 72 VAL B C 1
ATOM 1589 O O . VAL B 1 72 ? 3.17 -10.969 5.137 1 98.5 72 VAL B O 1
ATOM 1592 N N . LEU B 1 73 ? 4.332 -10.242 3.367 1 98.38 73 LEU B N 1
ATOM 1593 C CA . LEU B 1 73 ? 5.074 -9.281 4.18 1 98.38 73 LEU B CA 1
ATOM 1594 C C . LEU B 1 73 ? 4.312 -7.969 4.301 1 98.38 73 LEU B C 1
ATOM 1596 O O . LEU B 1 73 ? 3.783 -7.457 3.312 1 98.38 73 LEU B O 1
ATOM 1600 N N . ALA B 1 74 ? 4.25 -7.449 5.52 1 98.62 74 ALA B N 1
ATOM 1601 C CA . ALA B 1 74 ? 3.66 -6.141 5.789 1 98.62 74 ALA B CA 1
ATOM 1602 C C . ALA B 1 74 ? 4.512 -5.023 5.191 1 98.62 74 ALA B C 1
ATOM 1604 O O . ALA B 1 74 ? 5.727 -5.164 5.055 1 98.62 74 ALA B O 1
ATOM 1605 N N . LEU B 1 75 ? 3.875 -3.939 4.777 1 98.5 75 LEU B N 1
ATOM 1606 C CA . LEU B 1 75 ? 4.629 -2.75 4.402 1 98.5 75 LEU B CA 1
ATOM 1607 C C . LEU B 1 75 ? 5.008 -1.934 5.633 1 98.5 75 LEU B C 1
ATOM 1609 O O . LEU B 1 75 ? 4.145 -1.322 6.266 1 98.5 75 LEU B O 1
ATOM 1613 N N . GLU B 1 76 ? 6.277 -1.848 5.863 1 97.75 76 GLU B N 1
ATOM 1614 C CA . GLU B 1 76 ? 6.785 -1.146 7.039 1 97.75 76 GLU B CA 1
ATOM 1615 C C . GLU B 1 76 ? 7.328 0.231 6.668 1 97.75 76 GLU B C 1
ATOM 1617 O O . GLU B 1 76 ? 7.41 0.574 5.488 1 97.75 76 GLU B O 1
ATOM 1622 N N . LYS B 1 77 ? 7.723 0.942 7.676 1 93.25 77 LYS B N 1
ATOM 1623 C CA . LYS B 1 77 ? 8.008 2.369 7.559 1 93.25 77 LYS B CA 1
ATOM 1624 C C . LYS B 1 77 ? 9.117 2.627 6.543 1 93.25 77 LYS B C 1
ATOM 1626 O O . LYS B 1 77 ? 9.109 3.646 5.852 1 93.25 77 LYS B O 1
ATOM 1631 N N . ASN B 1 78 ? 10.055 1.72 6.41 1 95.19 78 ASN B N 1
ATOM 1632 C CA . ASN B 1 78 ? 11.203 1.926 5.535 1 95.19 78 ASN B CA 1
ATOM 1633 C C . ASN B 1 78 ? 10.789 1.918 4.062 1 95.19 78 ASN B C 1
ATOM 1635 O O . ASN B 1 78 ? 11.547 2.369 3.201 1 95.19 78 ASN B O 1
ATOM 1639 N N . VAL B 1 79 ? 9.617 1.483 3.75 1 98.5 79 VAL B N 1
ATOM 1640 C CA . VAL B 1 79 ? 9.109 1.432 2.385 1 98.5 79 VAL B CA 1
ATOM 1641 C C . VAL B 1 79 ? 8.82 2.846 1.885 1 98.5 79 VAL B C 1
ATOM 1643 O O . VAL B 1 79 ? 8.953 3.129 0.692 1 98.5 79 VAL B O 1
ATOM 1646 N N . ALA B 1 80 ? 8.469 3.719 2.771 1 98.62 80 ALA B N 1
ATOM 1647 C CA . ALA B 1 80 ? 8.039 5.062 2.398 1 98.62 80 ALA B CA 1
ATOM 1648 C C . ALA B 1 80 ? 9.164 5.836 1.722 1 98.62 80 ALA B C 1
ATOM 1650 O O . ALA B 1 80 ? 8.938 6.551 0.745 1 98.62 80 ALA B O 1
ATOM 1651 N N . GLN B 1 81 ? 10.359 5.703 2.252 1 97 81 GLN B N 1
ATOM 1652 C CA . GLN B 1 81 ? 11.5 6.383 1.641 1 97 81 GLN B CA 1
ATOM 1653 C C . GLN B 1 81 ? 11.75 5.867 0.227 1 97 81 GLN B C 1
ATOM 1655 O O . GLN B 1 81 ? 11.945 6.652 -0.701 1 97 81 GLN B O 1
ATOM 1660 N N . GLU B 1 82 ? 11.766 4.559 0.081 1 98.62 82 GLU B N 1
ATOM 1661 C CA . GLU B 1 82 ? 11.953 3.959 -1.238 1 98.62 82 GLU B CA 1
ATOM 1662 C C . GLU B 1 82 ? 10.867 4.422 -2.209 1 98.62 82 GLU B C 1
ATOM 1664 O O . GLU B 1 82 ? 11.156 4.754 -3.359 1 98.62 82 GLU B O 1
ATOM 1669 N N . TYR B 1 83 ? 9.68 4.473 -1.742 1 98.88 83 TYR B N 1
ATOM 1670 C CA . TYR B 1 83 ? 8.547 4.918 -2.549 1 98.88 83 TYR B CA 1
ATOM 1671 C C . TYR B 1 83 ? 8.789 6.312 -3.107 1 98.88 83 TYR B C 1
ATOM 1673 O O . TYR B 1 83 ? 8.656 6.539 -4.312 1 98.88 83 TYR B O 1
ATOM 1681 N N . GLY B 1 84 ? 9.133 7.246 -2.252 1 98.5 84 GLY B N 1
ATOM 1682 C CA . GLY B 1 84 ? 9.383 8.617 -2.678 1 98.5 84 GLY B CA 1
ATOM 1683 C C . GLY B 1 84 ? 10.492 8.734 -3.703 1 98.5 84 GLY B C 1
ATOM 1684 O O . GLY B 1 84 ? 10.352 9.445 -4.703 1 98.5 84 GLY B O 1
ATOM 1685 N N . GLU B 1 85 ? 11.547 8.016 -3.465 1 98.19 85 GLU B N 1
ATOM 1686 C CA . GLU B 1 85 ? 12.711 8.062 -4.348 1 98.19 85 GLU B CA 1
ATOM 1687 C C . GLU B 1 85 ? 12.391 7.469 -5.719 1 98.19 85 GLU B C 1
ATOM 1689 O O . GLU B 1 85 ? 12.711 8.062 -6.746 1 98.19 85 GLU B O 1
ATOM 1694 N N . ILE B 1 86 ? 11.766 6.348 -5.719 1 98.75 86 ILE B N 1
ATOM 1695 C CA . ILE B 1 86 ? 11.461 5.648 -6.965 1 98.75 86 ILE B CA 1
ATOM 1696 C C . ILE B 1 86 ? 10.477 6.473 -7.793 1 98.75 86 ILE B C 1
ATOM 1698 O O . ILE B 1 86 ? 10.688 6.68 -8.992 1 98.75 86 ILE B O 1
ATOM 1702 N N . ARG B 1 87 ? 9.398 6.918 -7.145 1 98.69 87 ARG B N 1
ATOM 1703 C CA . ARG B 1 87 ? 8.398 7.684 -7.871 1 98.69 87 ARG B CA 1
ATOM 1704 C C . ARG B 1 87 ? 9 8.938 -8.484 1 98.69 87 ARG B C 1
ATOM 1706 O O . ARG B 1 87 ? 8.742 9.258 -9.648 1 98.69 87 ARG B O 1
ATOM 1713 N N . THR B 1 88 ? 9.797 9.641 -7.723 1 98.44 88 THR B N 1
ATOM 1714 C CA . THR B 1 88 ? 10.438 10.859 -8.203 1 98.44 88 THR B CA 1
ATOM 1715 C C . THR B 1 88 ? 11.359 10.562 -9.383 1 98.44 88 THR B C 1
ATOM 1717 O O . THR B 1 88 ? 11.336 11.273 -10.391 1 98.44 88 THR B O 1
ATOM 1720 N N . ALA B 1 89 ? 12.172 9.523 -9.297 1 98.19 89 ALA B N 1
ATOM 1721 C CA . ALA B 1 89 ? 13.102 9.148 -10.359 1 98.19 89 ALA B CA 1
ATOM 1722 C C . ALA B 1 89 ? 12.359 8.812 -11.648 1 98.19 89 ALA B C 1
ATOM 1724 O O . ALA B 1 89 ? 12.75 9.258 -12.727 1 98.19 89 ALA B O 1
ATOM 1725 N N . LEU B 1 90 ? 11.273 8.062 -11.523 1 98.56 90 LEU B N 1
ATOM 1726 C CA . LEU B 1 90 ? 10.516 7.641 -12.695 1 98.56 90 LEU B CA 1
ATOM 1727 C C . LEU B 1 90 ? 9.797 8.828 -13.336 1 98.56 90 LEU B C 1
ATOM 1729 O O . LEU B 1 90 ? 9.734 8.93 -14.562 1 98.56 90 LEU B O 1
ATOM 1733 N N . GLU B 1 91 ? 9.258 9.688 -12.555 1 97.88 91 GLU B N 1
ATOM 1734 C CA . GLU B 1 91 ? 8.578 10.867 -13.062 1 97.88 91 GLU B CA 1
ATOM 1735 C C . GLU B 1 91 ? 9.547 11.789 -13.797 1 97.88 91 GLU B C 1
ATOM 1737 O O . GLU B 1 91 ? 9.195 12.391 -14.82 1 97.88 91 GLU B O 1
ATOM 1742 N N . ARG B 1 92 ? 10.719 11.922 -13.25 1 96.56 92 ARG B N 1
ATOM 1743 C CA . ARG B 1 92 ? 11.734 12.797 -13.836 1 96.56 92 ARG B CA 1
ATOM 1744 C C . ARG B 1 92 ? 12.047 12.391 -15.273 1 96.56 92 ARG B C 1
ATOM 1746 O O . ARG B 1 92 ? 12.273 13.242 -16.125 1 96.56 92 ARG B O 1
ATOM 1753 N N . ILE B 1 93 ? 11.969 11.133 -15.562 1 96.81 93 ILE B N 1
ATOM 1754 C CA . ILE B 1 93 ? 12.328 10.672 -16.906 1 96.81 93 ILE B CA 1
ATOM 1755 C C . ILE B 1 93 ? 11.062 10.391 -17.703 1 96.81 93 ILE B C 1
ATOM 1757 O O . ILE B 1 93 ? 11.125 9.828 -18.797 1 96.81 93 ILE B O 1
ATOM 1761 N N . GLY B 1 94 ? 9.852 10.633 -17.156 1 98 94 GLY B N 1
ATOM 1762 C CA . GLY B 1 94 ? 8.586 10.531 -17.859 1 98 94 GLY B CA 1
ATOM 1763 C C . GLY B 1 94 ? 8.133 9.094 -18.062 1 98 94 GLY B C 1
ATOM 1764 O O . GLY B 1 94 ? 7.449 8.797 -19.047 1 98 94 GLY B O 1
ATOM 1765 N N . GLN B 1 95 ? 8.547 8.148 -17.234 1 97.94 95 GLN B N 1
ATOM 1766 C CA . GLN B 1 95 ? 8.211 6.734 -17.375 1 97.94 95 GLN B CA 1
ATOM 1767 C C . GLN B 1 95 ? 7.633 6.172 -16.078 1 97.94 95 GLN B C 1
ATOM 1769 O O . GLN B 1 95 ? 8.18 5.223 -15.508 1 97.94 95 GLN B O 1
ATOM 1774 N N . PRO B 1 96 ? 6.566 6.758 -15.57 1 97.69 96 PRO B N 1
ATOM 1775 C CA . PRO B 1 96 ? 5.945 6.211 -14.367 1 97.69 96 PRO B CA 1
ATOM 1776 C C . PRO B 1 96 ? 5.441 4.781 -14.547 1 97.69 96 PRO B C 1
ATOM 1778 O O . PRO B 1 96 ? 5.23 4.34 -15.68 1 97.69 96 PRO B O 1
ATOM 1781 N N . ILE B 1 97 ? 5.246 4.082 -13.445 1 97.94 97 ILE B N 1
ATOM 1782 C CA . ILE B 1 97 ? 4.629 2.762 -13.453 1 97.94 97 ILE B CA 1
ATOM 1783 C C . ILE B 1 97 ? 3.34 2.787 -12.633 1 97.94 97 ILE B C 1
ATOM 1785 O O . ILE B 1 97 ? 2.998 3.811 -12.039 1 97.94 97 ILE B O 1
ATOM 1789 N N . GLY B 1 98 ? 2.57 1.721 -12.664 1 97.25 98 GLY B N 1
ATOM 1790 C CA . GLY B 1 98 ? 1.306 1.671 -11.945 1 97.25 98 GLY B CA 1
ATOM 1791 C C . GLY B 1 98 ? 1.461 1.854 -10.445 1 97.25 98 GLY B C 1
ATOM 1792 O O . GLY B 1 98 ? 2.506 1.525 -9.883 1 97.25 98 GLY B O 1
ATOM 1793 N N . GLY B 1 99 ? 0.463 2.336 -9.781 1 98.38 99 GLY B N 1
ATOM 1794 C CA . GLY B 1 99 ? 0.5 2.639 -8.359 1 98.38 99 GLY B CA 1
ATOM 1795 C C . GLY B 1 99 ? 0.864 1.438 -7.504 1 98.38 99 GLY B C 1
ATOM 1796 O O . GLY B 1 99 ? 1.755 1.521 -6.656 1 98.38 99 GLY B O 1
ATOM 1797 N N . ASN B 1 100 ? 0.114 0.367 -7.746 1 98.69 100 ASN B N 1
ATOM 1798 C CA . ASN B 1 100 ? 0.431 -0.84 -6.988 1 98.69 100 ASN B CA 1
ATOM 1799 C C . ASN B 1 100 ? 1.826 -1.36 -7.324 1 98.69 100 ASN B C 1
ATOM 1801 O O . ASN B 1 100 ? 2.562 -1.792 -6.434 1 98.69 100 ASN B O 1
ATOM 1805 N N . ASP B 1 101 ? 2.232 -1.279 -8.562 1 98.75 101 ASP B N 1
ATOM 1806 C CA . ASP B 1 101 ? 3.564 -1.706 -8.977 1 98.75 101 ASP B CA 1
ATOM 1807 C C . ASP B 1 101 ? 4.648 -0.882 -8.281 1 98.75 101 ASP B C 1
ATOM 1809 O O . ASP B 1 101 ? 5.691 -1.416 -7.898 1 98.75 101 ASP B O 1
ATOM 1813 N N . LEU B 1 102 ? 4.379 0.394 -8.172 1 98.88 102 LEU B N 1
ATOM 1814 C CA . LEU B 1 102 ? 5.312 1.277 -7.484 1 98.88 102 LEU B CA 1
ATOM 1815 C C . LEU B 1 102 ? 5.492 0.854 -6.031 1 98.88 102 LEU B C 1
ATOM 1817 O O . LEU B 1 102 ? 6.613 0.831 -5.52 1 98.88 102 LEU B O 1
ATOM 1821 N N . LEU B 1 103 ? 4.457 0.491 -5.352 1 98.94 103 LEU B N 1
ATOM 1822 C CA . LEU B 1 103 ? 4.527 0.048 -3.963 1 98.94 103 LEU B CA 1
ATOM 1823 C C . LEU B 1 103 ? 5.238 -1.296 -3.857 1 98.94 103 LEU B C 1
ATOM 1825 O O . LEU B 1 103 ? 6.02 -1.519 -2.928 1 98.94 103 LEU B O 1
ATOM 1829 N N . ILE B 1 104 ? 4.973 -2.199 -4.781 1 98.94 104 ILE B N 1
ATOM 1830 C CA . ILE B 1 104 ? 5.648 -3.49 -4.801 1 98.94 104 ILE B CA 1
ATOM 1831 C C . ILE B 1 104 ? 7.148 -3.285 -5 1 98.94 104 ILE B C 1
ATOM 1833 O O . ILE B 1 104 ? 7.961 -3.891 -4.297 1 98.94 104 ILE B O 1
ATOM 1837 N N . ALA B 1 105 ? 7.512 -2.42 -5.926 1 98.94 105 ALA B N 1
ATOM 1838 C CA . ALA B 1 105 ? 8.922 -2.113 -6.176 1 98.94 105 ALA B CA 1
ATOM 1839 C C . ALA B 1 105 ? 9.578 -1.505 -4.941 1 98.94 105 ALA B C 1
ATOM 1841 O O . ALA B 1 105 ? 10.688 -1.89 -4.57 1 98.94 105 ALA B O 1
ATOM 1842 N N . ALA B 1 106 ? 8.922 -0.543 -4.336 1 98.94 106 ALA B N 1
ATOM 1843 C CA . ALA B 1 106 ? 9.445 0.101 -3.135 1 98.94 106 ALA B CA 1
ATOM 1844 C C . ALA B 1 106 ? 9.656 -0.914 -2.014 1 98.94 106 ALA B C 1
ATOM 1846 O O . ALA B 1 106 ? 10.656 -0.86 -1.296 1 98.94 106 ALA B O 1
ATOM 1847 N N . HIS B 1 107 ? 8.656 -1.847 -1.875 1 98.94 107 HIS B N 1
ATOM 1848 C CA . HIS B 1 107 ? 8.734 -2.896 -0.865 1 98.94 107 HIS B CA 1
ATOM 1849 C C . HIS B 1 107 ? 9.93 -3.805 -1.103 1 98.94 107 HIS B C 1
ATOM 1851 O O . HIS B 1 107 ? 10.711 -4.07 -0.181 1 98.94 107 HIS B O 1
ATOM 1857 N N . ALA B 1 108 ? 10.102 -4.215 -2.332 1 98.88 108 ALA B N 1
ATOM 1858 C CA . ALA B 1 108 ? 11.203 -5.105 -2.688 1 98.88 108 ALA B CA 1
ATOM 1859 C C . ALA B 1 108 ? 12.547 -4.418 -2.484 1 98.88 108 ALA B C 1
ATOM 1861 O O . ALA B 1 108 ? 13.477 -5.008 -1.928 1 98.88 108 ALA B O 1
ATOM 1862 N N . ARG B 1 109 ? 12.641 -3.229 -2.902 1 98.62 109 ARG B N 1
ATOM 1863 C CA . ARG B 1 109 ? 13.898 -2.504 -2.779 1 98.62 109 ARG B CA 1
ATOM 1864 C C . ARG B 1 109 ? 14.258 -2.27 -1.315 1 98.62 109 ARG B C 1
ATOM 1866 O O . ARG B 1 109 ? 15.422 -2.396 -0.926 1 98.62 109 ARG B O 1
ATOM 1873 N N . ALA B 1 110 ? 13.328 -1.911 -0.508 1 98.44 110 ALA B N 1
ATOM 1874 C CA . ALA B 1 110 ? 13.555 -1.672 0.914 1 98.44 110 ALA B CA 1
ATOM 1875 C C . ALA B 1 110 ? 14.125 -2.914 1.594 1 98.44 110 ALA B C 1
ATOM 1877 O O . ALA B 1 110 ? 14.906 -2.807 2.547 1 98.44 110 ALA B O 1
ATOM 1878 N N . LEU B 1 111 ? 13.758 -4.051 1.057 1 98.25 111 LEU B N 1
ATOM 1879 C CA . LEU B 1 111 ? 14.148 -5.305 1.69 1 98.25 111 LEU B CA 1
ATOM 1880 C C . LEU B 1 111 ? 15.242 -5.996 0.89 1 98.25 111 LEU B C 1
ATOM 1882 O O . LEU B 1 111 ? 15.656 -7.109 1.228 1 98.25 111 LEU B O 1
ATOM 1886 N N . ARG B 1 112 ? 15.711 -5.402 -0.191 1 98.12 112 ARG B N 1
ATOM 1887 C CA . ARG B 1 112 ? 16.75 -5.926 -1.062 1 98.12 112 ARG B CA 1
ATOM 1888 C C . ARG B 1 112 ? 16.375 -7.285 -1.633 1 98.12 112 ARG B C 1
ATOM 1890 O O . ARG B 1 112 ? 17.188 -8.211 -1.653 1 98.12 112 ARG B O 1
ATOM 1897 N N . LEU B 1 113 ? 15.125 -7.355 -2.051 1 98.62 113 LEU B N 1
ATOM 1898 C CA . LEU B 1 113 ? 14.617 -8.578 -2.654 1 98.62 113 LEU B CA 1
ATOM 1899 C C . LEU B 1 113 ? 14.586 -8.469 -4.176 1 98.62 113 LEU B C 1
ATOM 1901 O O . LEU B 1 113 ? 14.531 -7.359 -4.719 1 98.62 113 LEU B O 1
ATOM 1905 N N . THR B 1 114 ? 14.625 -9.57 -4.809 1 98.75 114 THR B N 1
ATOM 1906 C CA . THR B 1 114 ? 14.375 -9.672 -6.242 1 98.75 114 THR B CA 1
ATOM 1907 C C . THR B 1 114 ? 12.883 -9.797 -6.527 1 98.75 114 THR B C 1
ATOM 1909 O O . THR B 1 114 ? 12.219 -10.695 -6.008 1 98.75 114 THR B O 1
ATOM 1912 N N . VAL B 1 115 ? 12.391 -8.891 -7.336 1 98.94 115 VAL B N 1
ATOM 1913 C CA . VAL B 1 115 ? 11.008 -9.016 -7.766 1 98.94 115 VAL B CA 1
ATOM 1914 C C . VAL B 1 115 ? 10.906 -10.047 -8.891 1 98.94 115 VAL B C 1
ATOM 1916 O O . VAL B 1 115 ? 11.633 -9.969 -9.883 1 98.94 115 VAL B O 1
ATOM 1919 N N . VAL B 1 116 ? 10.062 -11.039 -8.641 1 98.88 116 VAL B N 1
ATOM 1920 C CA . VAL B 1 116 ? 9.758 -12 -9.703 1 98.88 116 VAL B CA 1
ATOM 1921 C C . VAL B 1 116 ? 8.453 -11.617 -10.383 1 98.88 116 VAL B C 1
ATOM 1923 O O . VAL B 1 116 ? 7.391 -11.617 -9.75 1 98.88 116 VAL B O 1
ATOM 1926 N N . THR B 1 117 ? 8.5 -11.297 -11.648 1 98.81 117 THR B N 1
ATOM 1927 C CA . THR B 1 117 ? 7.367 -10.734 -12.375 1 98.81 117 THR B CA 1
ATOM 1928 C C . THR B 1 117 ? 7.48 -11.031 -13.867 1 98.81 117 THR B C 1
ATOM 1930 O O . THR B 1 117 ? 8.586 -11.227 -14.383 1 98.81 117 THR B O 1
ATOM 1933 N N . ALA B 1 118 ? 6.309 -11.062 -14.523 1 98.44 118 ALA B N 1
ATOM 1934 C CA . ALA B 1 118 ? 6.293 -11.125 -15.977 1 98.44 118 ALA B CA 1
ATOM 1935 C C . ALA B 1 118 ? 6.312 -9.727 -16.594 1 98.44 118 ALA B C 1
ATOM 1937 O O . ALA B 1 118 ? 6.543 -9.57 -17.781 1 98.44 118 ALA B O 1
ATOM 1938 N N . ASN B 1 119 ? 5.984 -8.695 -15.82 1 98.12 119 ASN B N 1
ATOM 1939 C CA . ASN B 1 119 ? 6.051 -7.309 -16.266 1 98.12 119 ASN B CA 1
ATOM 1940 C C . ASN B 1 119 ? 7.465 -6.742 -16.141 1 98.12 119 ASN B C 1
ATOM 1942 O O . ASN B 1 119 ? 7.668 -5.699 -15.523 1 98.12 119 ASN B O 1
ATOM 1946 N N . VAL B 1 120 ? 8.391 -7.336 -16.766 1 98.19 120 VAL B N 1
ATOM 1947 C CA . VAL B 1 120 ? 9.82 -7.062 -16.594 1 98.19 120 VAL B CA 1
ATOM 1948 C C . VAL B 1 120 ? 10.141 -5.656 -17.078 1 98.19 120 VAL B C 1
ATOM 1950 O O . VAL B 1 120 ? 10.859 -4.906 -16.422 1 98.19 120 VAL B O 1
ATOM 1953 N N . ARG B 1 121 ? 9.641 -5.23 -18.203 1 96.88 121 ARG B N 1
ATOM 1954 C CA . ARG B 1 121 ? 9.938 -3.945 -18.828 1 96.88 121 ARG B CA 1
ATOM 1955 C C . ARG B 1 121 ? 9.594 -2.793 -17.891 1 96.88 121 ARG B C 1
ATOM 1957 O O . ARG B 1 121 ? 10.367 -1.844 -17.75 1 96.88 121 ARG B O 1
ATOM 1964 N N . GLU B 1 122 ? 8.516 -2.932 -17.234 1 97.38 122 GLU B N 1
ATOM 1965 C CA . GLU B 1 122 ? 8.078 -1.87 -16.328 1 97.38 122 GLU B CA 1
ATOM 1966 C C . GLU B 1 122 ? 8.961 -1.811 -15.086 1 97.38 122 GLU B C 1
ATOM 1968 O O . GLU B 1 122 ? 9.422 -0.735 -14.695 1 97.38 122 GLU B O 1
ATOM 1973 N N . PHE B 1 123 ? 9.234 -2.918 -14.484 1 98.69 123 PHE B N 1
ATOM 1974 C CA . PHE B 1 123 ? 9.953 -2.947 -13.219 1 98.69 123 PHE B CA 1
ATOM 1975 C C . PHE B 1 123 ? 11.43 -2.65 -13.422 1 98.69 123 P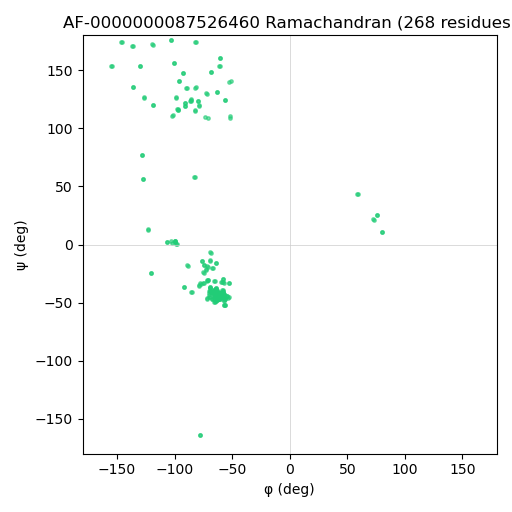HE B C 1
ATOM 1977 O O . PHE B 1 123 ? 12.094 -2.125 -12.523 1 98.69 123 PHE B O 1
ATOM 1984 N N . LEU B 1 124 ? 11.922 -2.889 -14.562 1 98.06 124 LEU B N 1
ATOM 1985 C CA . LEU B 1 124 ? 13.328 -2.627 -14.844 1 98.06 124 LEU B CA 1
ATOM 1986 C C . LEU B 1 124 ? 13.602 -1.127 -14.914 1 98.06 124 LEU B C 1
ATOM 1988 O O . LEU B 1 124 ? 14.75 -0.697 -14.875 1 98.06 124 LEU B O 1
ATOM 1992 N N . ARG B 1 125 ? 12.57 -0.363 -15.102 1 98 125 ARG B N 1
ATOM 1993 C CA . ARG B 1 125 ? 12.734 1.087 -15.086 1 98 125 ARG B CA 1
ATOM 1994 C C . ARG B 1 125 ? 13.117 1.581 -13.695 1 98 125 ARG B C 1
ATOM 1996 O O . ARG B 1 125 ? 13.578 2.713 -13.539 1 98 125 ARG B O 1
ATOM 2003 N N . VAL B 1 126 ? 12.844 0.77 -12.648 1 98.62 126 VAL B N 1
ATOM 2004 C CA . VAL B 1 126 ? 13.094 1.17 -11.266 1 98.62 126 VAL B CA 1
ATOM 2005 C C . VAL B 1 126 ? 14.578 1.029 -10.945 1 98.62 126 VAL B C 1
ATOM 2007 O O . VAL B 1 126 ? 15.125 -0.075 -10.984 1 98.62 126 VAL B O 1
ATOM 2010 N N . PRO B 1 127 ? 15.227 2.092 -10.594 1 98 127 PRO B N 1
ATOM 2011 C CA . PRO B 1 127 ? 16.656 2.021 -10.305 1 98 127 PRO B CA 1
ATOM 2012 C C . PRO B 1 127 ? 16.984 1.124 -9.117 1 98 127 PRO B C 1
ATOM 2014 O O . PRO B 1 127 ? 16.344 1.236 -8.062 1 98 127 PRO B O 1
ATOM 2017 N N . GLY B 1 128 ? 17.922 0.273 -9.344 1 97.94 128 GLY B N 1
ATOM 2018 C CA . GLY B 1 128 ? 18.453 -0.521 -8.242 1 97.94 128 GLY B CA 1
ATOM 2019 C C . GLY B 1 128 ? 17.578 -1.706 -7.891 1 97.94 128 GLY B C 1
ATOM 2020 O O . GLY B 1 128 ? 17.766 -2.344 -6.855 1 97.94 128 GLY B O 1
ATOM 2021 N N . LEU B 1 129 ? 16.609 -1.973 -8.758 1 98.75 129 LEU B N 1
ATOM 2022 C CA . LEU B 1 129 ? 15.703 -3.082 -8.469 1 98.75 129 LEU B CA 1
ATOM 2023 C C . LEU B 1 129 ? 16.125 -4.332 -9.242 1 98.75 129 LEU B C 1
ATOM 2025 O O . LEU B 1 129 ? 16.344 -4.277 -10.453 1 98.75 129 LEU B O 1
ATOM 2029 N N . ALA B 1 130 ? 16.297 -5.469 -8.5 1 98.75 130 ALA B N 1
ATOM 2030 C CA . ALA B 1 130 ? 16.547 -6.754 -9.141 1 98.75 130 ALA B CA 1
ATOM 2031 C C . ALA B 1 130 ? 15.242 -7.395 -9.609 1 98.75 130 ALA B C 1
ATOM 2033 O O . ALA B 1 130 ? 14.25 -7.395 -8.883 1 98.75 130 ALA B O 1
ATOM 2034 N N . VAL B 1 131 ? 15.281 -7.906 -10.844 1 98.81 131 VAL B N 1
ATOM 2035 C CA . VAL B 1 131 ? 14.055 -8.43 -11.445 1 98.81 131 VAL B CA 1
ATOM 2036 C C . VAL B 1 131 ? 14.352 -9.758 -12.141 1 98.81 131 VAL B C 1
ATOM 2038 O O . VAL B 1 131 ? 15.383 -9.914 -12.797 1 98.81 131 VAL B O 1
ATOM 2041 N N . GLU B 1 132 ? 13.492 -10.703 -11.922 1 98.56 132 GLU B N 1
ATOM 2042 C CA . GLU B 1 132 ? 13.523 -11.969 -12.648 1 98.56 132 GLU B CA 1
ATOM 2043 C C . GLU B 1 132 ? 12.148 -12.312 -13.219 1 98.56 132 GLU B C 1
ATOM 2045 O O . GLU B 1 132 ? 11.125 -11.859 -12.688 1 98.56 132 GLU B O 1
ATOM 2050 N N . ASN B 1 133 ? 12.125 -13.07 -14.289 1 98.62 133 ASN B N 1
ATOM 2051 C CA . ASN B 1 133 ? 10.914 -13.656 -14.875 1 98.62 133 ASN B CA 1
ATOM 2052 C C . ASN B 1 133 ? 10.977 -15.18 -14.875 1 98.62 133 ASN B C 1
ATOM 2054 O O . ASN B 1 133 ? 11.844 -15.773 -15.516 1 98.62 133 ASN B O 1
ATOM 2058 N N . TRP B 1 134 ? 10.039 -15.758 -14.203 1 97.69 134 TRP B N 1
ATOM 2059 C CA . TRP B 1 134 ? 10.078 -17.203 -14.023 1 97.69 134 TRP B CA 1
ATOM 2060 C C . TRP B 1 134 ? 9.148 -17.891 -15.016 1 97.69 134 TRP B C 1
ATOM 2062 O O . TRP B 1 134 ? 8.984 -19.125 -14.977 1 97.69 134 TRP B O 1
ATOM 2072 N N . LEU B 1 135 ? 8.5 -17.141 -15.93 1 97.25 135 LEU B N 1
ATOM 2073 C CA . LEU B 1 135 ? 7.578 -17.703 -16.906 1 97.25 135 LEU B CA 1
ATOM 2074 C C . LEU B 1 135 ? 8.273 -17.906 -18.25 1 97.25 135 LEU B C 1
ATOM 2076 O O . LEU B 1 135 ? 7.633 -18.297 -19.234 1 97.25 135 LEU B O 1
ATOM 2080 N N . GLU B 1 136 ? 9.445 -17.609 -18.359 1 87.94 136 GLU B N 1
ATOM 2081 C CA . GLU B 1 136 ? 10.25 -17.828 -19.547 1 87.94 136 GLU B CA 1
ATOM 2082 C C . GLU B 1 136 ? 11.484 -18.656 -19.234 1 87.94 136 GLU B C 1
ATOM 2084 O O . GLU B 1 136 ? 11.953 -18.688 -18.094 1 87.94 136 GLU B O 1
#

Solvent-accessible surface area (backbone atoms only — not comparable to full-atom values): 14323 Å² total; per-residue (Å²): 128,80,65,63,45,33,34,44,32,53,66,44,53,51,46,31,69,76,32,69,79,35,59,52,34,58,56,37,66,37,70,75,44,46,63,15,44,30,28,42,37,66,36,48,21,52,53,37,24,52,30,56,64,68,67,40,67,69,58,38,49,52,50,52,53,48,59,69,71,39,53,65,41,58,48,48,74,66,25,19,57,38,32,7,52,49,53,39,57,25,51,75,72,71,59,69,71,54,68,70,56,46,50,50,50,14,47,27,48,60,66,70,23,30,37,31,30,79,64,49,77,64,54,61,68,40,84,89,49,47,76,44,53,59,88,109,128,79,66,64,45,34,33,44,32,53,66,45,54,52,46,32,69,76,31,67,80,35,59,51,34,57,57,37,65,37,69,75,44,44,63,16,44,31,26,42,38,67,35,48,21,53,54,38,25,52,31,55,64,68,66,40,67,68,57,37,49,52,50,52,52,48,59,68,71,41,52,64,41,58,47,47,73,66,26,19,58,37,31,7,52,50,54,41,57,25,51,74,72,72,57,69,72,55,70,68,56,44,51,52,50,13,46,28,47,61,64,70,23,29,35,31,30,79,61,48,77,66,54,61,67,40,85,88,49,47,75,43,53,59,86,108

Secondary structure (DSSP, 8-state):
-----EEE-HHHHHHHHH-TTSHHHHHHTSHHHHTTEEEEHHHHHHHHHHHHHHT-HHHHHHHHHHHHHS-EE-B-THHHHHHHHHHHHHHHTT----HHHHHHHHHHHHHTPEEE-S-HHHHTTSTT-EEE-S--/-----EEE-HHHHHHHHH-TTSHHHHHHTSHHHHTTEEEEHHHHHHHHHHHHHHT-HHHHHHHHHHHHHS-EE-B-THHHHHHHHHHHHHHHTT----HHHHHHHHHHHHHTPEEE-S-HHHHTTSTT-EEE-S--

Foldseek 3Di:
DLAAAEAEAQVLVVCCLVPVPDQSVVQCPPPNNVSNYAYEVLSLVVQVVVCVVVVDPVSVVSSVVVPVSHHYDYDDPLLVVLLVVQQVQCVVVPQDDDPSLSSRQSRCQSSVHEYEDPPCVNSVSGPPHHYHYRND/DAAAAEAEAQVLVVCCLVPVPDQSVVQCPPPNNVSNYAYEPLSLVVQVVVCVVVVDPVSVVSSVVVPVRHHYDYDDPLLVVLLVVQQVQCVVVPQDDDPSLSSRQSRCQSSVHEYEDPPCVNSVSGPPHHYHYRND